Protein AF-A0AAD2CP19-F1 (afdb_monomer_lite)

pLDDT: mean 89.61, std 9.58, range [41.91, 98.62]

Foldseek 3Di:
DQDPLDFAAPDDLVVLCCDWEANPDPQDFFFAPDAQPLLCLLVVVVVDDSVCLVVQCVPDVLSVVVVVLSVCLRPDDLVVLLDPLPPPPPDDQDLADDVVQQSSLQSNCVNVQVQQLSSLSVSDDPLRVNVDDLVVVLVVLVVVVVVDDDDPPADDQPSVLLSCLNTNFPLLGFYDHAHPVQQVQQVVQAADVQCVVQVSLVRRVVSNCVSVQQKGKHFSSCSSNHGNFAAFHWDWDDDPNDIDIAGALQDGPHRGRRLQVRADALVCQDVPCCSRANHDPVVCVVVVVVVVVVVCCVVPVPDDDDDDDDDDPPLQSSRFHNSNCQSSRWHDDDRIIMGGGGDGHNHNRSNRSSRSNVSSVVD

Radius of gyration: 22.7 Å; chains: 1; bounding box: 66×41×68 Å

Secondary structure (DSSP, 8-state):
---------SS-SHHHHHSSTT---TTEEEEESS--TTTHHHHHTTT--TTTHHHHHHH-HHHHHHHHHHHHHHH---GGGGS-----TTSPPPSS--HHHHHHHHHHHHHTTT-HHHHHHHH-GGGGTTT--HHHHHHHHHHHHHTS---TTSPP--HHHHHHHHHH-B-SSEEEEE-HHHHHHHHHH-S-HHHHTTHHHHHHHHHHHHHTTSEEEEEGGGGGGSTT--BPPEEEEEETTEEEEEE-SS-SSSSTT-GGGSSPPGGG--TT-TTTS----GGGHHHHHHHHHHHHHHHSSSS---------TTGGGGSBBPTTTGGGGBEEETTEEEEESBPPTT-THHHHHHHHHHHHH--

Organism: NCBI:txid2856

Sequence (363 aa):
MVLNTWIAPPCNPIKKRLYGFGRASKDRGLNHDVVDPRSMIHFAWTYLSAEDRPTAVQASLVWKKYAELRRFACVTSLKSLQLPRLLMADEKVPTTLDPHRAWLNSAALLRFDFNHGDFVRWLGGEYTNKGRDFNLEWDVIESHLKSKVLPSDLPPTKLDMAYRIQTEGVPLRGQYTTPMEATLLRNEYDNHPAVGANLAAVEKKFAKEEWNSYHIHYLRFVYEFLPGLVINPIQWVFDKGKGQICIDCSNGPNSLGSINLYIPSLKDAIPGEEDECPAVYYQYAFDRFLCQILRMRITRPNDPIMVHADGIEAAFRRVLYHPDMACAFAYVYSDYLMVPVGQVFGSWSAPSYYCVLADCWIY

Structure (mmCIF, N/CA/C/O backbone):
data_AF-A0AAD2CP19-F1
#
_entry.id   AF-A0AAD2CP19-F1
#
loop_
_atom_site.group_PDB
_atom_site.id
_atom_site.type_symbol
_atom_site.label_atom_id
_atom_site.label_alt_id
_atom_site.label_comp_id
_atom_site.label_asym_id
_atom_site.label_entity_id
_atom_site.label_seq_id
_atom_site.pdbx_PDB_ins_code
_atom_site.Cartn_x
_atom_site.Cartn_y
_atom_site.Cartn_z
_atom_site.occupancy
_atom_site.B_iso_or_equiv
_atom_site.auth_seq_id
_atom_site.auth_comp_id
_atom_site.auth_asym_id
_atom_site.auth_atom_id
_atom_site.pdbx_PDB_model_num
ATOM 1 N N . MET A 1 1 ? -18.280 9.787 32.061 1.00 41.91 1 MET A N 1
ATOM 2 C CA . MET A 1 1 ? -18.690 10.910 31.191 1.00 41.91 1 MET A CA 1
ATOM 3 C C . MET A 1 1 ? -18.939 10.352 29.798 1.00 41.91 1 MET A C 1
ATOM 5 O O . MET A 1 1 ? -17.988 9.974 29.122 1.00 41.91 1 MET A O 1
ATOM 9 N N . VAL A 1 2 ? -20.205 10.165 29.427 1.00 43.88 2 VAL A N 1
ATOM 10 C CA . VAL A 1 2 ? -20.590 9.540 28.155 1.00 43.88 2 VAL A CA 1
ATOM 11 C C . VAL A 1 2 ? -20.514 10.614 27.075 1.00 43.88 2 VAL A C 1
ATOM 13 O O . VAL A 1 2 ? -21.419 11.426 26.929 1.00 43.88 2 VAL A O 1
ATOM 16 N N . LEU A 1 3 ? -19.392 10.674 26.361 1.00 50.69 3 LEU A N 1
ATOM 17 C CA . LEU A 1 3 ? -19.280 11.551 25.200 1.00 50.69 3 LEU A CA 1
ATOM 18 C C . LEU A 1 3 ? -20.206 11.020 24.100 1.00 50.69 3 LEU A C 1
ATOM 20 O O . LEU A 1 3 ? -20.161 9.838 23.749 1.00 50.69 3 LEU A O 1
ATOM 24 N N . ASN A 1 4 ? -21.032 11.902 23.542 1.00 52.31 4 ASN A N 1
ATOM 25 C CA . ASN A 1 4 ? -21.660 11.687 22.246 1.00 52.31 4 ASN A CA 1
ATOM 26 C C . ASN A 1 4 ? -20.533 11.525 21.212 1.00 52.31 4 ASN A C 1
ATOM 28 O O . ASN A 1 4 ? -19.925 12.500 20.783 1.00 52.31 4 ASN A O 1
ATOM 32 N N . THR A 1 5 ? -20.195 10.279 20.874 1.00 61.66 5 THR A N 1
ATOM 33 C CA . THR A 1 5 ? -19.060 9.914 20.008 1.00 61.66 5 THR A CA 1
ATOM 34 C C . THR A 1 5 ? -19.466 9.899 18.538 1.00 61.66 5 THR A C 1
ATOM 36 O O . THR A 1 5 ? -19.250 8.915 17.822 1.00 61.66 5 THR A O 1
ATOM 39 N N . TRP A 1 6 ? -20.093 10.983 18.081 1.00 69.69 6 TRP A N 1
ATOM 40 C CA . TRP A 1 6 ? -20.323 11.180 16.655 1.00 69.69 6 TRP A CA 1
ATOM 41 C C . TRP A 1 6 ? -18.971 11.385 15.977 1.00 69.69 6 TRP A C 1
ATOM 43 O O . TRP A 1 6 ? -18.172 12.228 16.384 1.00 69.69 6 TRP A O 1
ATOM 53 N N . ILE A 1 7 ? -18.699 10.558 14.976 1.00 84.75 7 ILE A N 1
ATOM 54 C CA . ILE A 1 7 ? -17.511 10.645 14.136 1.00 84.75 7 ILE A CA 1
ATOM 55 C C . ILE A 1 7 ? -18.034 10.882 12.729 1.00 84.75 7 ILE A C 1
ATOM 57 O O . ILE A 1 7 ? -18.975 10.219 12.305 1.00 84.75 7 ILE A O 1
ATOM 61 N N . ALA A 1 8 ? -17.448 11.851 12.039 1.00 83.88 8 ALA A N 1
ATOM 62 C CA . ALA A 1 8 ? -17.744 12.138 10.648 1.00 83.88 8 ALA A CA 1
ATOM 63 C C . ALA A 1 8 ? -16.431 12.212 9.864 1.00 83.88 8 ALA A C 1
ATOM 65 O O . ALA A 1 8 ? -15.401 12.604 10.441 1.00 83.88 8 ALA A O 1
ATOM 66 N N . PRO A 1 9 ? -16.448 11.880 8.565 1.00 85.56 9 PRO A N 1
ATOM 67 C CA . PRO A 1 9 ? -15.280 12.054 7.725 1.00 85.56 9 PRO A CA 1
ATOM 68 C C . PRO A 1 9 ? -14.867 13.533 7.705 1.00 85.56 9 PRO A C 1
ATOM 70 O O . PRO A 1 9 ? -15.724 14.420 7.664 1.00 85.56 9 PRO A O 1
ATOM 73 N N . PRO A 1 10 ? -13.556 13.835 7.712 1.00 86.12 10 PRO A N 1
ATOM 74 C CA . PRO A 1 10 ? -13.062 15.212 7.692 1.00 86.12 10 PRO A CA 1
ATOM 75 C C . PRO A 1 10 ? -13.446 15.987 6.418 1.00 86.12 10 PRO A C 1
ATOM 77 O O . PRO A 1 10 ? -13.375 17.214 6.408 1.00 86.12 10 PRO A O 1
ATOM 80 N N . CYS A 1 11 ? -13.856 15.304 5.344 1.00 87.00 11 CYS A N 1
ATOM 81 C CA . CYS A 1 11 ? -14.504 15.911 4.183 1.00 87.00 11 CYS A CA 1
ATOM 82 C C . CYS A 1 11 ? -15.388 14.896 3.442 1.00 87.00 11 CYS A C 1
ATOM 84 O O . CYS A 1 11 ? -15.203 13.690 3.587 1.00 87.00 11 CYS A O 1
ATOM 86 N N . ASN A 1 12 ? -16.282 15.373 2.572 1.00 89.00 12 ASN A N 1
ATOM 87 C CA . ASN A 1 12 ? -17.068 14.501 1.695 1.00 89.00 12 ASN A CA 1
ATOM 88 C C . ASN A 1 12 ? -16.150 13.757 0.688 1.00 89.00 12 ASN A C 1
ATOM 90 O O . ASN A 1 12 ? -15.425 14.422 -0.063 1.00 89.00 12 ASN A O 1
ATOM 94 N N . PRO A 1 13 ? -16.179 12.410 0.634 1.00 90.06 13 PRO A N 1
ATOM 95 C CA . PRO A 1 13 ? -15.291 11.631 -0.229 1.00 90.06 13 PRO A CA 1
ATOM 96 C C . PRO A 1 13 ? -15.667 11.674 -1.720 1.00 90.06 13 PRO A C 1
ATOM 98 O O . PRO A 1 13 ? -14.803 11.458 -2.570 1.00 90.06 13 PRO A O 1
ATOM 101 N N . ILE A 1 14 ? -16.918 12.001 -2.073 1.00 90.31 14 ILE A N 1
ATOM 102 C CA . ILE A 1 14 ? -17.467 11.840 -3.434 1.00 90.31 14 ILE A CA 1
ATOM 103 C C . ILE A 1 14 ? -16.612 12.544 -4.490 1.00 90.31 14 ILE A C 1
ATOM 105 O O . ILE A 1 14 ? -16.264 11.942 -5.503 1.00 90.31 14 ILE A O 1
ATOM 109 N N . LYS A 1 15 ? -16.211 13.799 -4.248 1.00 89.19 15 LYS A N 1
ATOM 110 C CA . LYS A 1 15 ? -15.403 14.559 -5.216 1.00 89.19 15 LYS A CA 1
ATOM 111 C C . LYS A 1 15 ? -14.094 13.838 -5.547 1.00 89.19 15 LYS A C 1
ATOM 113 O O . LYS A 1 15 ? -13.693 13.801 -6.703 1.00 89.19 15 LYS A O 1
ATOM 118 N N . LYS A 1 16 ? -13.435 13.258 -4.543 1.00 90.25 16 LYS A N 1
ATOM 119 C CA . LYS A 1 16 ? -12.148 12.581 -4.727 1.00 90.25 16 LYS A CA 1
ATOM 120 C C . LYS A 1 16 ? -12.295 11.184 -5.329 1.00 90.25 16 LYS A C 1
ATOM 122 O O . LYS A 1 16 ? -11.378 10.715 -5.985 1.00 90.25 16 LYS A O 1
ATOM 127 N N . ARG A 1 17 ? -13.450 10.536 -5.159 1.00 92.44 17 ARG A N 1
ATOM 128 C CA . ARG A 1 17 ? -13.771 9.293 -5.876 1.00 92.44 17 ARG A CA 1
ATOM 129 C C . ARG A 1 17 ? -13.948 9.518 -7.379 1.00 92.44 17 ARG A C 1
ATOM 131 O O . ARG A 1 17 ? -13.713 8.588 -8.138 1.00 92.44 17 ARG A O 1
ATOM 138 N N . LEU A 1 18 ? -14.356 10.720 -7.799 1.00 90.69 18 LEU A N 1
ATOM 139 C CA . LEU A 1 18 ? -14.651 11.059 -9.198 1.00 90.69 18 LEU A CA 1
ATOM 140 C C . LEU A 1 18 ? -13.492 11.737 -9.944 1.00 90.69 18 LEU A C 1
ATOM 142 O O . LEU A 1 18 ? -13.430 11.641 -11.168 1.00 90.69 18 LEU A O 1
ATOM 146 N N . TYR A 1 19 ? -12.590 12.417 -9.234 1.00 89.00 19 TYR A N 1
ATOM 147 C CA . TYR A 1 19 ? -11.538 13.236 -9.839 1.00 89.00 19 TYR A CA 1
ATOM 148 C C . TYR A 1 19 ? -10.188 13.064 -9.141 1.00 89.00 19 TYR A C 1
ATOM 150 O O . TYR A 1 19 ? -10.124 12.928 -7.919 1.00 89.00 19 TYR A O 1
ATOM 158 N N . GLY A 1 20 ? -9.112 13.213 -9.917 1.00 89.06 20 GLY A N 1
ATOM 159 C CA . GLY A 1 20 ? -7.735 13.113 -9.440 1.00 89.06 20 GLY A CA 1
ATOM 160 C C . GLY A 1 20 ? -7.226 11.675 -9.408 1.00 89.06 20 GLY A C 1
ATOM 161 O O . GLY A 1 20 ? -7.804 10.790 -10.040 1.00 89.06 20 GLY A O 1
ATOM 162 N N . PHE A 1 21 ? -6.126 11.469 -8.681 1.00 93.62 21 PHE A N 1
ATOM 163 C CA . PHE A 1 21 ? -5.458 10.177 -8.653 1.00 93.62 21 PHE A CA 1
ATOM 164 C C . PHE A 1 21 ? -6.316 9.076 -8.038 1.00 93.62 21 PHE A C 1
ATOM 166 O O . PHE A 1 21 ? -6.940 9.269 -6.989 1.00 93.62 21 PHE A O 1
ATOM 173 N N . GLY A 1 22 ? -6.303 7.908 -8.681 1.00 91.69 22 GLY A N 1
ATOM 174 C CA . GLY A 1 22 ? -7.013 6.735 -8.192 1.00 91.69 22 GLY A CA 1
ATOM 175 C C . GLY A 1 22 ? -8.517 6.925 -8.177 1.00 91.69 22 GLY A C 1
ATOM 176 O O . GLY A 1 22 ? -9.162 6.600 -7.184 1.00 91.69 22 GLY A O 1
ATOM 177 N N . ARG A 1 23 ? -9.093 7.490 -9.242 1.00 92.25 23 ARG A N 1
ATOM 178 C CA . ARG A 1 23 ? -10.548 7.566 -9.419 1.00 92.25 23 ARG A CA 1
ATOM 179 C C . ARG A 1 23 ? -11.174 6.179 -9.243 1.00 92.25 23 ARG A C 1
ATOM 181 O O . ARG A 1 23 ? -10.681 5.203 -9.808 1.00 92.25 23 ARG A O 1
ATOM 188 N N . ALA A 1 24 ? -12.270 6.110 -8.489 1.00 91.06 24 ALA A N 1
ATOM 189 C CA . ALA A 1 24 ? -12.994 4.865 -8.268 1.00 91.06 24 ALA A CA 1
ATOM 190 C C . ALA A 1 24 ? -13.380 4.226 -9.612 1.00 91.06 24 ALA A C 1
ATOM 192 O O . ALA A 1 24 ? -13.828 4.913 -10.535 1.00 91.06 24 ALA A O 1
ATOM 193 N N . SER A 1 25 ? -13.196 2.914 -9.712 1.00 91.12 25 SER A N 1
ATOM 194 C CA . SER A 1 25 ? -13.487 2.133 -10.911 1.00 91.12 25 SER A CA 1
ATOM 195 C C . SER A 1 25 ? -14.279 0.892 -10.535 1.00 91.12 25 SER A C 1
ATOM 197 O O . SER A 1 25 ? -14.067 0.319 -9.472 1.00 91.12 25 SER A O 1
ATOM 199 N N . LYS A 1 26 ? -15.178 0.468 -11.424 1.00 92.00 26 LYS A N 1
ATOM 200 C CA . LYS A 1 26 ? -15.898 -0.806 -11.303 1.00 92.00 26 LYS A CA 1
ATOM 201 C C . LYS A 1 26 ? -15.020 -2.011 -11.659 1.00 92.00 26 LYS A C 1
ATOM 203 O O . LYS A 1 26 ? -15.363 -3.132 -11.317 1.00 92.00 26 LYS A O 1
ATOM 208 N N . ASP A 1 27 ? -13.907 -1.779 -12.352 1.00 93.50 27 ASP A N 1
ATOM 209 C CA . ASP A 1 27 ? -13.005 -2.828 -12.841 1.00 93.50 27 ASP A CA 1
ATOM 210 C C . ASP A 1 27 ? -11.913 -3.171 -11.812 1.00 93.50 27 ASP A C 1
ATOM 212 O O . ASP A 1 27 ? -11.071 -4.037 -12.047 1.00 93.50 27 ASP A O 1
ATOM 216 N N . ARG A 1 28 ? -11.936 -2.491 -10.658 1.00 94.12 28 ARG A N 1
ATOM 217 C CA . ARG A 1 28 ? -11.034 -2.686 -9.524 1.00 94.12 28 ARG A CA 1
ATOM 218 C C . ARG A 1 28 ? -11.854 -2.915 -8.262 1.00 94.12 28 ARG A C 1
ATOM 220 O O . ARG A 1 28 ? -12.752 -2.129 -7.967 1.00 94.12 28 ARG A O 1
ATOM 227 N N . GLY A 1 29 ? -11.557 -3.968 -7.516 1.00 93.69 29 GLY A N 1
ATOM 228 C CA . GLY A 1 29 ? -12.283 -4.262 -6.291 1.00 93.69 29 GLY A CA 1
ATOM 229 C C . GLY A 1 29 ? -11.597 -5.310 -5.436 1.00 93.69 29 GLY A C 1
ATOM 230 O O . GLY A 1 29 ? -11.023 -6.275 -5.938 1.00 93.69 29 GLY A O 1
ATOM 231 N N . LEU A 1 30 ? -11.690 -5.101 -4.126 1.00 94.44 30 LEU A N 1
ATOM 232 C CA . LEU A 1 30 ? -11.265 -6.044 -3.105 1.00 94.44 30 LEU A CA 1
ATOM 233 C C . LEU A 1 30 ? -12.470 -6.387 -2.247 1.00 94.44 30 LEU A C 1
ATOM 235 O O . LEU A 1 30 ? -13.138 -5.493 -1.731 1.00 94.44 30 LEU A O 1
ATOM 239 N N . ASN A 1 31 ? -12.730 -7.676 -2.075 1.00 93.88 31 ASN A N 1
ATOM 240 C CA . ASN A 1 31 ? -13.801 -8.163 -1.220 1.00 93.88 31 ASN A CA 1
ATOM 241 C C . ASN A 1 31 ? -13.332 -9.389 -0.446 1.00 93.88 31 ASN A C 1
ATOM 243 O O . ASN A 1 31 ? -12.429 -10.104 -0.883 1.00 93.88 31 ASN A O 1
ATOM 247 N N . HIS A 1 32 ? -13.960 -9.642 0.697 1.00 94.50 32 HIS A N 1
ATOM 248 C CA . HIS A 1 32 ? -13.929 -10.972 1.294 1.00 94.50 32 HIS A CA 1
ATOM 249 C C . HIS A 1 32 ? -15.091 -11.802 0.751 1.00 94.50 32 HIS A C 1
ATOM 251 O O . HIS A 1 32 ? -16.113 -11.248 0.346 1.00 94.50 32 HIS A O 1
ATOM 257 N N . ASP A 1 33 ? -14.929 -13.121 0.713 1.00 94.50 33 ASP A N 1
ATOM 258 C CA . ASP A 1 33 ? -16.009 -14.057 0.373 1.00 94.50 33 ASP A CA 1
ATOM 259 C C . ASP A 1 33 ? -17.142 -14.046 1.413 1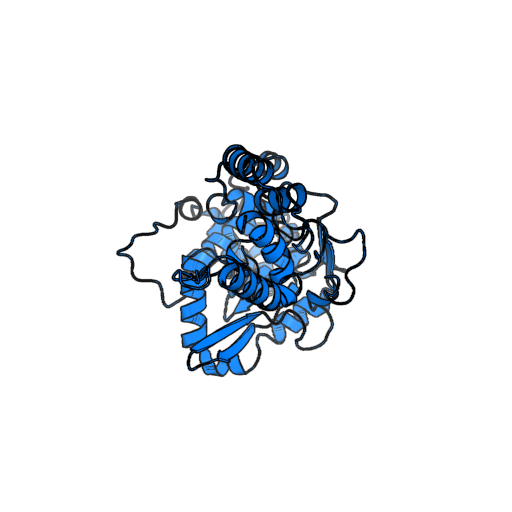.00 94.50 33 ASP A C 1
ATOM 261 O O . ASP A 1 33 ? -18.317 -14.177 1.068 1.00 94.50 33 ASP A O 1
ATOM 265 N N . VAL A 1 34 ? -16.790 -13.827 2.680 1.00 93.12 34 VAL A N 1
ATOM 266 C CA . VAL A 1 34 ? -17.699 -13.617 3.805 1.00 93.12 34 VAL A CA 1
ATOM 267 C C . VAL A 1 34 ? -17.259 -12.410 4.631 1.00 93.12 34 VAL A C 1
ATOM 269 O O . VAL A 1 34 ? -16.082 -12.070 4.703 1.00 93.12 34 VAL A O 1
ATOM 272 N N . VAL A 1 35 ? -18.214 -11.748 5.280 1.00 86.12 35 VAL A N 1
ATOM 273 C CA . VAL A 1 35 ? -17.937 -10.594 6.148 1.00 86.12 35 VAL A CA 1
ATOM 274 C C . VAL A 1 35 ? -17.274 -11.066 7.446 1.00 86.12 35 VAL A C 1
ATOM 276 O O . VAL A 1 35 ? -17.776 -12.004 8.067 1.00 86.12 35 VAL A O 1
ATOM 279 N N . ASP A 1 36 ? -16.202 -10.399 7.902 1.00 88.88 36 ASP A N 1
ATOM 280 C CA . ASP A 1 36 ? -15.650 -10.649 9.244 1.00 88.88 36 ASP A CA 1
ATOM 281 C C . ASP A 1 36 ? -16.744 -10.357 10.285 1.00 88.88 36 ASP A C 1
ATOM 283 O O . ASP A 1 36 ? -17.199 -9.208 10.373 1.00 88.88 36 ASP A O 1
ATOM 287 N N . PRO A 1 37 ? -17.161 -11.327 11.117 1.00 89.00 37 PRO A N 1
ATOM 288 C CA . PRO A 1 37 ? -18.167 -11.088 12.147 1.00 89.00 37 PRO A CA 1
ATOM 289 C C . PRO A 1 37 ? -17.806 -9.936 13.094 1.00 89.00 37 PRO A C 1
ATOM 291 O O . PRO A 1 37 ? -18.691 -9.275 13.633 1.00 89.00 37 PRO A O 1
ATOM 294 N N . ARG A 1 38 ? -16.512 -9.655 13.289 1.00 93.00 38 ARG A N 1
ATOM 295 C CA . ARG A 1 38 ? -16.024 -8.565 14.145 1.00 93.00 38 ARG A CA 1
ATOM 296 C C . ARG A 1 38 ? -16.124 -7.202 13.475 1.00 93.00 38 ARG A C 1
ATOM 298 O O . ARG A 1 38 ? -16.300 -6.211 14.180 1.00 93.00 38 ARG A O 1
ATOM 305 N N . SER A 1 39 ? -16.135 -7.129 12.143 1.00 91.75 39 SER A N 1
ATOM 306 C CA . SER A 1 39 ? -16.395 -5.868 11.432 1.00 91.75 39 SER A CA 1
ATOM 307 C C . SER A 1 39 ? -17.771 -5.283 11.793 1.00 91.75 39 SER A C 1
ATOM 309 O O . SER A 1 39 ? -17.935 -4.062 11.855 1.00 91.75 39 SER A O 1
ATOM 311 N N . MET A 1 40 ? -18.734 -6.143 12.166 1.00 92.25 40 MET A N 1
ATOM 312 C CA . MET A 1 40 ? -20.075 -5.747 12.612 1.00 92.25 40 MET A CA 1
ATOM 313 C C . MET A 1 40 ? -20.070 -4.847 13.847 1.00 92.25 40 MET A C 1
ATOM 315 O O . MET A 1 40 ? -21.021 -4.095 14.048 1.00 92.25 40 MET A O 1
ATOM 319 N N . ILE A 1 41 ? -18.996 -4.859 14.644 1.00 94.81 41 ILE A N 1
ATOM 320 C CA . ILE A 1 41 ? -18.806 -3.950 15.782 1.00 94.81 41 ILE A CA 1
ATOM 321 C C . ILE A 1 41 ? -18.933 -2.491 15.335 1.00 94.81 41 ILE A C 1
ATOM 323 O O . ILE A 1 41 ? -19.532 -1.676 16.042 1.00 94.81 41 ILE A O 1
ATOM 327 N N . HIS A 1 42 ? -18.409 -2.161 14.150 1.00 93.88 42 HIS A N 1
ATOM 328 C CA . HIS A 1 42 ? -18.459 -0.804 13.624 1.00 93.88 42 HIS A CA 1
ATOM 329 C C . HIS A 1 42 ? -19.900 -0.318 13.434 1.00 93.88 42 HIS A C 1
ATOM 331 O O . HIS A 1 42 ? -20.242 0.775 13.894 1.00 93.88 42 HIS A O 1
ATOM 337 N N . PHE A 1 43 ? -20.744 -1.172 12.850 1.00 91.19 43 PHE A N 1
ATOM 338 C CA . PHE A 1 43 ? -22.160 -0.903 12.608 1.00 91.19 43 PHE A CA 1
ATOM 339 C C . PHE A 1 43 ? -22.997 -0.986 13.885 1.00 91.19 43 PHE A C 1
ATOM 341 O O . PHE A 1 43 ? -23.852 -0.141 14.110 1.00 91.19 43 PHE A O 1
ATOM 348 N N . ALA A 1 44 ? -22.741 -1.963 14.757 1.00 92.94 44 ALA A N 1
ATOM 349 C CA . ALA A 1 44 ? -23.482 -2.132 16.003 1.00 92.94 44 ALA A CA 1
ATOM 350 C C . ALA A 1 44 ? -23.281 -0.947 16.962 1.00 92.94 44 ALA A C 1
ATOM 352 O O . ALA A 1 44 ? -24.215 -0.546 17.655 1.00 92.94 44 ALA A O 1
ATOM 353 N N . TRP A 1 45 ? -22.086 -0.341 16.979 1.00 91.75 45 TRP A N 1
ATOM 354 C CA . TRP A 1 45 ? -21.754 0.758 17.892 1.00 91.75 45 TRP A CA 1
ATOM 355 C C . TRP A 1 45 ? -22.725 1.944 17.823 1.00 91.75 45 TRP A C 1
ATOM 357 O O . TRP A 1 45 ? -22.990 2.579 18.846 1.00 91.75 45 TRP A O 1
ATOM 367 N N . THR A 1 46 ? -23.240 2.271 16.634 1.00 88.06 46 THR A N 1
ATOM 368 C CA . THR A 1 46 ? -24.159 3.407 16.439 1.00 88.06 46 THR A CA 1
ATOM 369 C C . THR A 1 46 ? -25.515 3.185 17.106 1.00 88.06 46 THR A C 1
ATOM 371 O O . THR A 1 46 ? -26.161 4.161 17.479 1.00 88.06 46 THR A O 1
ATOM 374 N N . TYR A 1 47 ? -25.905 1.926 17.314 1.00 89.94 47 TYR A N 1
ATOM 375 C CA . TYR A 1 47 ? -27.163 1.536 17.948 1.00 89.94 47 TYR A CA 1
ATOM 376 C C . TYR A 1 47 ? -27.020 1.223 19.442 1.00 89.94 47 TYR A C 1
ATOM 378 O O . TYR A 1 47 ? -28.025 1.151 20.143 1.00 89.94 47 TYR A O 1
ATOM 386 N N . LEU A 1 48 ? -25.791 1.069 19.952 1.00 90.62 48 LEU A N 1
ATOM 387 C CA . LEU A 1 48 ? -25.561 0.848 21.379 1.00 90.62 48 LEU A CA 1
ATOM 388 C C . LEU A 1 48 ? -25.815 2.115 22.194 1.00 90.62 48 LEU A C 1
ATOM 390 O O . LEU A 1 48 ? -25.225 3.177 21.930 1.00 90.62 48 LEU A O 1
ATOM 394 N N . SER A 1 49 ? -26.619 1.963 23.247 1.00 89.56 49 SER A N 1
ATOM 395 C CA . SER A 1 49 ? -26.863 3.021 24.218 1.00 89.56 49 SER A CA 1
ATOM 396 C C . SER A 1 49 ? -25.595 3.358 25.012 1.00 89.56 49 SER A C 1
ATOM 398 O O . SER A 1 49 ? -24.589 2.644 25.012 1.00 89.56 49 SER A O 1
ATOM 400 N N . ALA A 1 50 ? -25.643 4.483 25.720 1.00 87.06 50 ALA A N 1
ATOM 401 C CA . ALA A 1 50 ? -24.608 4.877 26.667 1.00 87.06 50 ALA A CA 1
ATOM 402 C C . ALA A 1 50 ? -24.321 3.804 27.733 1.00 87.06 50 ALA A C 1
ATOM 404 O O . ALA A 1 50 ? -23.172 3.655 28.154 1.00 87.06 50 ALA A O 1
ATOM 405 N N . GLU A 1 51 ? -25.366 3.089 28.149 1.00 90.62 51 GLU A N 1
ATOM 406 C CA . GLU A 1 51 ? -25.361 2.118 29.242 1.00 90.62 51 GLU A CA 1
ATOM 407 C C . GLU A 1 51 ? -24.880 0.736 28.785 1.00 90.62 51 GLU A C 1
ATOM 409 O O . GLU A 1 51 ? -24.236 0.033 29.559 1.00 90.62 51 GLU A O 1
ATOM 414 N N . ASP A 1 52 ? -25.086 0.386 27.510 1.00 92.12 52 ASP A N 1
ATOM 415 C CA . ASP A 1 52 ? -24.670 -0.910 26.948 1.00 92.12 52 ASP A CA 1
ATOM 416 C C . ASP A 1 52 ? -23.189 -0.946 26.549 1.00 92.12 52 ASP A C 1
ATOM 418 O O . ASP A 1 52 ? -22.549 -2.001 26.534 1.00 92.12 52 ASP A O 1
ATOM 422 N N . ARG A 1 53 ? -22.609 0.216 26.215 1.00 91.62 53 ARG A N 1
ATOM 423 C CA . ARG A 1 53 ? -21.214 0.326 25.750 1.00 91.62 53 ARG A CA 1
ATOM 424 C C . ARG A 1 53 ? -20.182 -0.241 26.736 1.00 91.62 53 ARG A C 1
ATOM 426 O O . ARG A 1 53 ? -19.273 -0.920 26.261 1.00 91.62 53 ARG A O 1
ATOM 433 N N . PRO A 1 54 ? -20.264 -0.011 28.064 1.00 92.69 54 PRO A N 1
ATOM 434 C CA . PRO A 1 54 ? -19.368 -0.649 29.030 1.00 92.69 54 PRO A CA 1
ATOM 435 C C . PRO A 1 54 ? -19.380 -2.179 28.948 1.00 92.69 54 PRO A C 1
ATOM 437 O O . PRO A 1 54 ? -18.312 -2.789 28.934 1.00 92.69 54 PRO A O 1
ATOM 440 N N . THR A 1 55 ? -20.561 -2.788 28.831 1.00 93.75 55 THR A N 1
ATOM 441 C CA . THR A 1 55 ? -20.717 -4.243 28.700 1.00 93.75 55 THR A CA 1
ATOM 442 C C . THR A 1 55 ? -20.125 -4.739 27.382 1.00 93.75 55 THR A C 1
ATOM 444 O O . THR A 1 55 ? -19.353 -5.696 27.376 1.00 93.75 55 THR A O 1
ATOM 447 N N . ALA A 1 56 ? -20.396 -4.048 26.270 1.00 91.81 56 ALA A N 1
ATOM 448 C CA . ALA A 1 56 ? -19.826 -4.393 24.967 1.00 91.81 56 ALA A CA 1
ATOM 449 C C . ALA A 1 56 ? -18.287 -4.335 24.977 1.00 91.81 56 ALA A C 1
ATOM 451 O O . ALA A 1 56 ? -17.628 -5.257 24.507 1.00 91.81 56 ALA A O 1
ATOM 452 N N . VAL A 1 57 ? -17.698 -3.302 25.591 1.00 94.12 57 VAL A N 1
ATOM 453 C CA . VAL A 1 57 ? -16.238 -3.157 25.758 1.00 94.12 57 VAL A CA 1
ATOM 454 C C . VAL A 1 57 ? -15.610 -4.318 26.535 1.00 94.12 57 VAL A C 1
ATOM 456 O O . VAL A 1 57 ? -14.454 -4.656 26.286 1.00 94.12 57 VAL A O 1
ATOM 459 N N . GLN A 1 58 ? -16.349 -4.942 27.451 1.00 93.88 58 GLN A N 1
ATOM 460 C CA . GLN A 1 58 ? -15.883 -6.106 28.206 1.00 93.88 58 GLN A CA 1
ATOM 461 C C . GLN A 1 58 ? -16.057 -7.430 27.446 1.00 93.88 58 GLN A C 1
ATOM 463 O O . GLN A 1 58 ? -15.418 -8.414 27.811 1.00 93.88 58 GLN A O 1
ATOM 468 N N . ALA A 1 59 ? -16.872 -7.463 26.386 1.00 92.12 59 ALA A N 1
ATOM 469 C CA . ALA A 1 59 ? -17.192 -8.690 25.661 1.00 92.12 59 ALA A CA 1
ATOM 470 C C . ALA A 1 59 ? -15.994 -9.266 24.888 1.00 92.12 59 ALA A C 1
ATOM 472 O O . ALA A 1 59 ? -15.866 -10.482 24.766 1.00 92.12 59 ALA A O 1
ATOM 473 N N . SER A 1 60 ? -15.112 -8.415 24.349 1.00 93.44 60 SER A N 1
ATOM 474 C CA . SER A 1 60 ? -13.885 -8.865 23.682 1.00 93.44 60 SER A CA 1
ATOM 475 C C . SER A 1 60 ? -12.807 -7.781 23.625 1.00 93.44 60 SER A C 1
ATOM 477 O O . SER A 1 60 ? -13.078 -6.583 23.736 1.00 93.44 60 SER A O 1
ATOM 479 N N . LEU A 1 61 ? -11.559 -8.197 23.378 1.00 94.00 61 LEU A N 1
ATOM 480 C CA . LEU A 1 61 ? -10.440 -7.269 23.186 1.00 94.00 61 LEU A CA 1
ATOM 481 C C . LEU A 1 61 ? -10.660 -6.327 21.990 1.00 94.00 61 LEU A C 1
ATOM 483 O O . LEU A 1 61 ? -10.214 -5.181 22.023 1.00 94.00 61 LEU A O 1
ATOM 487 N N . VAL A 1 62 ? -11.360 -6.790 20.954 1.00 95.38 62 VAL A N 1
ATOM 488 C CA . VAL A 1 62 ? -11.666 -5.995 19.759 1.00 95.38 62 VAL A CA 1
ATOM 489 C C . VAL A 1 62 ? -12.614 -4.856 20.103 1.00 95.38 62 VAL A C 1
ATOM 491 O O . VAL A 1 62 ? -12.332 -3.712 19.757 1.00 95.38 62 VAL A O 1
ATOM 494 N N . TRP A 1 63 ? -13.690 -5.137 20.846 1.00 96.06 63 TRP A N 1
ATOM 495 C CA . TRP A 1 63 ? -14.610 -4.104 21.325 1.00 96.06 63 TRP A CA 1
ATOM 496 C C . TRP A 1 63 ? -13.886 -3.040 22.144 1.00 96.06 63 TRP A C 1
ATOM 498 O O . TRP A 1 63 ? -14.102 -1.844 21.937 1.00 96.06 63 TRP A O 1
ATOM 508 N N . LYS A 1 64 ? -12.987 -3.467 23.038 1.00 96.12 64 LYS A N 1
ATOM 509 C CA . LYS A 1 64 ? -12.163 -2.555 23.831 1.00 96.12 64 LYS A CA 1
ATOM 510 C C . LYS A 1 64 ? -11.277 -1.667 22.956 1.00 96.12 64 LYS A C 1
ATOM 512 O O . LYS A 1 64 ? -11.360 -0.444 23.069 1.00 96.12 64 LYS A O 1
ATOM 517 N N . LYS A 1 65 ? -10.485 -2.255 22.054 1.00 96.88 65 LYS A N 1
ATOM 518 C CA . LYS A 1 65 ? -9.594 -1.508 21.148 1.00 96.88 65 LYS A CA 1
ATOM 519 C C . LYS A 1 65 ? -10.370 -0.569 20.220 1.00 96.88 65 LYS A C 1
ATOM 521 O O . LYS A 1 65 ? -9.964 0.572 20.005 1.00 96.88 65 LYS A O 1
ATOM 526 N N . TYR A 1 66 ? -11.520 -1.009 19.717 1.00 96.62 66 TYR A N 1
ATOM 527 C CA . TYR A 1 66 ? -12.403 -0.192 18.891 1.00 96.62 66 TYR A CA 1
ATOM 528 C C . TYR A 1 66 ? -12.968 1.010 19.666 1.00 96.62 66 TYR A C 1
ATOM 530 O O . TYR A 1 66 ? -12.956 2.135 19.162 1.00 96.62 66 TYR A O 1
ATOM 538 N N . ALA A 1 67 ? -13.409 0.811 20.912 1.00 95.31 67 ALA A N 1
ATOM 539 C CA . ALA A 1 67 ? -13.887 1.896 21.768 1.00 95.31 67 ALA A CA 1
ATOM 540 C C . ALA A 1 67 ? -12.781 2.913 22.098 1.00 95.31 67 ALA A C 1
ATOM 542 O O . ALA A 1 67 ? -13.027 4.123 22.079 1.00 95.31 67 ALA A O 1
ATOM 543 N N . GLU A 1 68 ? -11.561 2.438 22.362 1.00 96.19 68 GLU A N 1
ATOM 544 C CA . GLU A 1 68 ? -10.379 3.282 22.564 1.00 96.19 68 GLU A CA 1
ATOM 545 C C . GLU A 1 68 ? -10.077 4.118 21.311 1.00 96.19 68 GLU A C 1
ATOM 547 O O . GLU A 1 68 ? -9.920 5.340 21.408 1.00 96.19 68 GLU A O 1
ATOM 552 N N . LEU A 1 69 ? -10.098 3.496 20.126 1.00 97.31 69 LEU A N 1
ATOM 553 C CA . LEU A 1 69 ? -9.912 4.185 18.849 1.00 97.31 69 LEU A CA 1
ATOM 554 C C . LEU A 1 69 ? -11.001 5.220 18.578 1.00 97.31 69 LEU A C 1
ATOM 556 O O . LEU A 1 69 ? -10.672 6.343 18.199 1.00 97.31 69 LEU A O 1
ATOM 560 N N . ARG A 1 70 ? -12.281 4.908 18.824 1.00 95.19 70 ARG A N 1
ATOM 561 C CA . ARG A 1 70 ? -13.364 5.899 18.702 1.00 95.19 70 ARG A CA 1
ATOM 562 C C . ARG A 1 70 ? -13.162 7.074 19.644 1.00 95.19 70 ARG A C 1
ATOM 564 O O . ARG A 1 70 ? -13.311 8.217 19.222 1.00 95.19 70 ARG A O 1
ATOM 571 N N . ARG A 1 71 ? -12.809 6.820 20.908 1.00 93.81 71 ARG A N 1
ATOM 572 C CA . ARG A 1 71 ? -12.561 7.889 21.883 1.00 93.81 71 ARG A CA 1
ATOM 573 C C . ARG A 1 71 ? -11.446 8.813 21.404 1.00 93.81 71 ARG A C 1
ATOM 575 O O . ARG A 1 71 ? -11.629 10.027 21.432 1.00 93.81 71 ARG A O 1
ATOM 582 N N . PHE A 1 72 ? -10.336 8.245 20.939 1.00 95.94 72 PHE A N 1
ATOM 583 C CA . PHE A 1 72 ? -9.234 9.004 20.354 1.00 95.94 72 PHE A CA 1
ATOM 584 C C . PHE A 1 72 ? -9.696 9.787 19.114 1.00 95.94 72 PHE A C 1
ATOM 586 O O . PHE A 1 72 ? -9.498 10.996 19.021 1.00 95.94 72 PHE A O 1
ATOM 593 N N . ALA A 1 73 ? -10.406 9.135 18.195 1.00 95.38 73 ALA A N 1
ATOM 594 C CA . ALA A 1 73 ? -10.911 9.753 16.977 1.00 95.38 73 ALA A CA 1
ATOM 595 C C . ALA A 1 73 ? -11.922 10.880 17.232 1.00 95.38 73 ALA A C 1
ATOM 597 O O . ALA A 1 73 ? -12.049 11.748 16.378 1.00 95.38 73 ALA A O 1
ATOM 598 N N . CYS A 1 74 ? -12.622 10.927 18.366 1.00 92.06 74 CYS A N 1
ATOM 599 C CA . CYS A 1 74 ? -13.534 12.031 18.684 1.00 92.06 74 CYS A CA 1
ATOM 600 C C . CYS A 1 74 ? -12.824 13.305 19.158 1.00 92.06 74 CYS A C 1
ATOM 602 O O . CYS A 1 74 ? -13.375 14.390 18.997 1.00 92.06 74 CYS A O 1
ATOM 604 N N . VAL A 1 75 ? -11.636 13.192 19.757 1.00 92.19 75 VAL A N 1
ATOM 605 C CA . VAL A 1 75 ? -10.964 14.327 20.421 1.00 92.19 75 VAL A CA 1
ATOM 606 C C . VAL A 1 75 ? -9.675 14.766 19.731 1.00 92.19 75 VAL A C 1
ATOM 608 O O . VAL A 1 75 ? -9.163 15.844 20.020 1.00 92.19 75 VAL A O 1
ATOM 611 N N . THR A 1 76 ? -9.150 13.961 18.809 1.00 93.62 76 THR A N 1
ATOM 612 C CA . THR A 1 76 ? -7.861 14.227 18.165 1.00 93.62 76 THR A CA 1
ATOM 613 C C . THR A 1 76 ? -8.029 14.934 16.821 1.00 93.62 76 THR A C 1
ATOM 615 O O . THR A 1 76 ? -8.819 14.522 15.972 1.00 93.62 76 THR A O 1
ATOM 618 N N . SER A 1 77 ? -7.256 15.991 16.573 1.00 93.25 77 SER A N 1
ATOM 619 C CA . SER A 1 77 ? -7.171 16.596 15.238 1.00 93.25 77 SER A CA 1
ATOM 620 C C . SER A 1 77 ? -6.355 15.713 14.293 1.00 93.25 77 SER A C 1
ATOM 622 O O . SER A 1 77 ? -5.284 15.242 14.658 1.00 93.25 77 SER A O 1
ATOM 624 N N . LEU A 1 78 ? -6.827 15.537 13.057 1.00 94.38 78 LEU A N 1
ATOM 625 C CA . LEU A 1 78 ? -6.124 14.767 12.020 1.00 94.38 78 LEU A CA 1
ATOM 626 C C . LEU A 1 78 ? -5.297 15.652 11.073 1.00 94.38 78 LEU A C 1
ATOM 628 O O . LEU A 1 78 ? -4.732 15.157 10.102 1.00 94.38 78 LEU A O 1
ATOM 632 N N . LYS A 1 79 ? -5.236 16.969 11.323 1.00 90.81 79 LYS A N 1
ATOM 633 C CA . LYS A 1 79 ? -4.599 17.941 10.416 1.00 90.81 79 LYS A CA 1
ATOM 634 C C . LYS A 1 79 ? -3.115 17.645 10.175 1.00 90.81 79 LYS A C 1
ATOM 636 O O . LYS A 1 79 ? -2.622 17.909 9.084 1.00 90.81 79 LYS A O 1
ATOM 641 N N . SER A 1 80 ? -2.423 17.078 11.163 1.00 91.56 80 SER A N 1
ATOM 642 C CA . SER A 1 80 ? -1.007 16.706 11.058 1.00 91.56 80 SER A CA 1
ATOM 643 C C . SER A 1 80 ? -0.729 15.688 9.950 1.00 91.56 80 SER A C 1
ATOM 645 O O . SER A 1 80 ? 0.340 15.742 9.355 1.00 91.56 80 SER A O 1
ATOM 647 N N . LEU A 1 81 ? -1.688 14.815 9.615 1.00 93.12 81 LEU A N 1
ATOM 648 C CA . LEU A 1 81 ? -1.532 13.828 8.540 1.00 93.12 81 LEU A CA 1
ATOM 649 C C . LEU A 1 81 ? -1.492 14.450 7.138 1.00 93.12 81 LEU A C 1
ATOM 651 O O . LEU A 1 81 ? -1.009 13.815 6.207 1.00 93.12 81 LEU A O 1
ATOM 655 N N . GLN A 1 82 ? -2.011 15.670 6.978 1.00 88.56 82 GLN A N 1
ATOM 656 C CA . GLN A 1 82 ? -2.030 16.388 5.699 1.00 88.56 82 GLN A CA 1
ATOM 657 C C . GLN A 1 82 ? -0.862 17.362 5.540 1.00 88.56 82 GLN A C 1
ATOM 659 O O . GLN A 1 82 ? -0.732 17.997 4.492 1.00 88.56 82 GLN A O 1
ATOM 664 N N . LEU A 1 83 ? -0.047 17.534 6.582 1.00 86.12 83 LEU A N 1
ATOM 665 C CA . LEU A 1 83 ? 1.158 18.336 6.466 1.00 86.12 83 LEU A CA 1
ATOM 666 C C . LEU A 1 83 ? 2.157 17.582 5.583 1.00 86.12 83 LEU A C 1
ATOM 668 O O . LEU A 1 83 ? 2.279 16.362 5.731 1.00 86.12 83 LEU A O 1
ATOM 672 N N . PRO A 1 84 ? 2.873 18.281 4.683 1.00 77.56 84 PRO A N 1
ATOM 673 C CA . PRO A 1 84 ? 3.994 17.680 3.984 1.00 77.56 84 PRO A CA 1
ATOM 674 C C . PRO A 1 84 ? 4.925 17.042 5.007 1.00 77.56 84 PRO A C 1
ATOM 676 O O . PRO A 1 84 ? 5.238 17.667 6.027 1.00 77.56 84 PRO A O 1
ATOM 679 N N . ARG A 1 85 ? 5.378 15.815 4.743 1.00 74.50 85 ARG A N 1
ATOM 680 C CA . ARG A 1 85 ? 6.554 15.325 5.448 1.00 74.50 85 ARG A CA 1
ATOM 681 C C . ARG A 1 85 ? 7.683 16.234 5.012 1.00 74.50 85 ARG A C 1
ATOM 683 O O . ARG A 1 85 ? 8.013 16.286 3.829 1.00 74.50 85 ARG A O 1
ATOM 690 N N . LEU A 1 86 ? 8.169 17.058 5.932 1.00 58.44 86 LEU A N 1
ATOM 691 C CA . LEU A 1 86 ? 9.268 17.946 5.627 1.00 58.44 86 LEU A CA 1
ATOM 692 C C . LEU A 1 86 ? 10.431 17.024 5.255 1.00 58.44 86 LEU A C 1
ATOM 694 O O . LEU A 1 86 ? 10.963 16.313 6.098 1.00 58.44 86 LEU A O 1
ATOM 698 N N . LEU A 1 87 ? 10.791 16.979 3.974 1.00 55.56 87 LEU A N 1
ATOM 699 C CA . LEU A 1 87 ? 12.057 16.404 3.542 1.00 55.56 87 LEU A CA 1
ATOM 700 C C . LEU A 1 87 ? 13.142 17.395 3.979 1.00 55.56 87 LEU A C 1
ATOM 702 O O . LEU A 1 87 ? 13.738 18.090 3.161 1.00 55.56 87 LEU A O 1
ATOM 706 N N . MET A 1 88 ? 13.319 17.548 5.292 1.00 44.16 88 MET A N 1
ATOM 707 C CA . MET A 1 88 ? 14.399 18.339 5.848 1.00 44.16 88 MET A CA 1
ATOM 708 C C . MET A 1 88 ? 15.668 17.528 5.642 1.00 44.16 88 MET A C 1
ATOM 710 O O . MET A 1 88 ? 15.817 16.444 6.205 1.00 44.16 88 MET A O 1
ATOM 714 N N . ALA A 1 89 ? 16.597 18.070 4.860 1.00 47.19 89 ALA A N 1
ATOM 715 C CA . ALA A 1 89 ? 17.944 17.524 4.700 1.00 47.19 89 ALA A CA 1
ATOM 716 C C . ALA A 1 89 ? 18.684 17.344 6.049 1.00 47.19 89 ALA A C 1
ATOM 718 O O . ALA A 1 89 ? 19.651 16.587 6.113 1.00 47.19 89 ALA A O 1
ATOM 719 N N . ASP A 1 90 ? 18.179 17.975 7.118 1.00 54.34 90 ASP A N 1
ATOM 720 C CA . ASP A 1 90 ? 18.749 17.982 8.466 1.00 54.34 90 ASP A CA 1
ATOM 721 C C . ASP A 1 90 ? 17.982 17.113 9.489 1.00 54.34 90 ASP A C 1
ATOM 723 O O . ASP A 1 90 ? 18.429 16.971 10.630 1.00 54.34 90 ASP A O 1
ATOM 727 N N . GLU A 1 91 ? 16.839 16.506 9.129 1.00 64.31 91 GLU A N 1
ATOM 728 C CA . GLU A 1 91 ? 16.118 15.615 10.050 1.00 64.31 91 GLU A CA 1
ATOM 729 C C . GLU A 1 91 ? 16.700 14.197 10.029 1.00 64.31 91 GLU A C 1
ATOM 731 O O . GLU A 1 91 ? 16.854 13.539 8.998 1.00 64.31 91 GLU A O 1
ATOM 736 N N . LYS A 1 92 ? 17.030 13.695 11.221 1.00 80.69 92 LYS A N 1
ATOM 737 C CA . LYS A 1 92 ? 17.559 12.346 11.409 1.00 80.69 92 LYS A CA 1
ATOM 738 C C . LYS A 1 92 ? 16.478 11.319 11.060 1.00 80.69 92 LYS A C 1
ATOM 740 O O . LYS A 1 92 ? 15.481 11.220 11.770 1.00 80.69 92 LYS A O 1
ATOM 745 N N . VAL A 1 93 ? 16.724 10.514 10.020 1.00 87.12 93 VAL A N 1
ATOM 746 C CA . VAL A 1 93 ? 15.837 9.410 9.609 1.00 87.12 93 VAL A CA 1
ATOM 747 C C . VAL A 1 93 ? 15.459 8.548 10.827 1.00 87.12 93 VAL A C 1
ATOM 749 O O . VAL A 1 93 ? 16.367 8.054 11.514 1.00 87.12 93 VAL A O 1
ATOM 752 N N . PRO A 1 94 ? 14.157 8.338 11.098 1.00 91.31 94 PRO A N 1
ATOM 753 C CA . PRO A 1 94 ? 13.709 7.544 12.233 1.00 91.31 94 PRO A CA 1
ATOM 754 C C . PRO A 1 94 ? 14.216 6.103 12.177 1.00 91.31 94 PRO A C 1
ATOM 756 O O . PRO A 1 94 ? 14.375 5.506 11.111 1.00 91.31 94 PRO A O 1
ATOM 759 N N . THR A 1 95 ? 14.452 5.523 13.351 1.00 94.06 95 THR A N 1
ATOM 760 C CA . THR A 1 95 ? 14.848 4.113 13.493 1.00 94.06 95 THR A CA 1
ATOM 761 C C . THR A 1 95 ? 13.756 3.238 14.094 1.00 94.06 95 THR A C 1
ATOM 763 O O . THR A 1 95 ? 13.955 2.034 14.200 1.00 94.06 95 THR A O 1
ATOM 766 N N . THR A 1 96 ? 12.640 3.835 14.507 1.00 95.94 96 THR A N 1
ATOM 767 C CA . THR A 1 96 ? 11.476 3.158 15.088 1.00 95.94 96 THR A CA 1
ATOM 768 C C . THR A 1 96 ? 10.210 3.718 14.460 1.00 95.94 96 THR A C 1
ATOM 770 O O . THR A 1 96 ? 10.204 4.854 13.975 1.00 95.94 96 THR A O 1
ATOM 773 N N . LEU A 1 97 ? 9.160 2.903 14.413 1.00 95.94 97 LEU A N 1
ATOM 774 C CA . LEU A 1 97 ? 7.862 3.337 13.900 1.00 95.94 97 LEU A CA 1
ATOM 775 C C . LEU A 1 97 ? 7.180 4.247 14.916 1.00 95.94 97 LEU A C 1
ATOM 777 O O . LEU A 1 97 ? 7.182 3.944 16.105 1.00 95.94 97 LEU A O 1
ATOM 781 N N . ASP A 1 98 ? 6.559 5.330 14.448 1.00 95.25 98 ASP A N 1
ATOM 782 C CA . ASP A 1 98 ? 5.835 6.258 15.318 1.00 95.25 98 ASP A CA 1
ATOM 783 C C . ASP A 1 98 ? 4.472 5.664 15.734 1.00 95.25 98 ASP A C 1
ATOM 785 O O . ASP A 1 98 ? 3.562 5.570 14.894 1.00 95.25 98 ASP A O 1
ATOM 789 N N . PRO A 1 99 ? 4.271 5.302 17.019 1.00 96.94 99 PRO A N 1
ATOM 790 C CA . PRO A 1 99 ? 3.000 4.760 17.480 1.00 96.94 99 PRO A CA 1
ATOM 791 C C . PRO A 1 99 ? 1.875 5.796 17.400 1.00 96.94 99 PRO A C 1
ATOM 793 O O . PRO A 1 99 ? 0.732 5.449 17.102 1.00 96.94 99 PRO A O 1
ATOM 796 N N . HIS A 1 100 ? 2.170 7.078 17.636 1.00 96.62 100 HIS A N 1
ATOM 797 C CA . HIS A 1 100 ? 1.168 8.141 17.580 1.00 96.62 100 HIS A CA 1
ATOM 798 C C . HIS A 1 100 ? 0.617 8.299 16.163 1.00 96.62 100 HIS A C 1
ATOM 800 O O . HIS A 1 100 ? -0.594 8.445 15.971 1.00 96.62 100 HIS A O 1
ATOM 806 N N . ARG A 1 101 ? 1.484 8.183 15.155 1.00 95.56 101 ARG A N 1
ATOM 807 C CA . ARG A 1 101 ? 1.072 8.197 13.750 1.00 95.56 101 ARG A CA 1
ATOM 808 C C . ARG A 1 101 ? 0.181 7.010 13.388 1.00 95.56 101 ARG A C 1
ATOM 810 O O . ARG A 1 101 ? -0.816 7.212 12.699 1.00 95.56 101 ARG A O 1
ATOM 817 N N . ALA A 1 102 ? 0.445 5.820 13.933 1.00 98.06 102 ALA A N 1
ATOM 818 C CA . ALA A 1 102 ? -0.440 4.663 13.762 1.00 98.06 102 ALA A CA 1
ATOM 819 C C . ALA A 1 102 ? -1.851 4.928 14.317 1.00 98.06 102 ALA A C 1
ATOM 821 O O . ALA A 1 102 ? -2.849 4.593 13.671 1.00 98.06 102 ALA A O 1
ATOM 822 N N . TRP A 1 103 ? -1.949 5.573 15.485 1.00 98.38 103 TRP A N 1
ATOM 823 C CA . TRP A 1 103 ? -3.227 6.005 16.064 1.00 98.38 103 TRP A CA 1
ATOM 824 C C . TRP A 1 103 ? -3.939 7.040 15.189 1.00 98.38 103 TRP A C 1
ATOM 826 O O . TRP A 1 103 ? -5.137 6.901 14.946 1.00 98.38 103 TRP A O 1
ATOM 836 N N . LEU A 1 104 ? -3.223 8.048 14.679 1.00 97.94 104 LEU A N 1
ATOM 837 C CA . LEU A 1 104 ? -3.788 9.056 13.776 1.00 97.94 104 LEU A CA 1
ATOM 838 C C . LEU A 1 104 ? -4.316 8.433 12.477 1.00 97.94 104 LEU A C 1
ATOM 840 O O . LEU A 1 104 ? -5.456 8.705 12.102 1.00 97.94 104 LEU A O 1
ATOM 844 N N . ASN A 1 105 ? -3.528 7.575 11.822 1.00 98.12 105 ASN A N 1
ATOM 845 C CA . ASN A 1 105 ? -3.928 6.876 10.599 1.00 98.12 105 ASN A CA 1
ATOM 846 C C . ASN A 1 105 ? -5.159 5.995 10.842 1.00 98.12 105 ASN A C 1
ATOM 848 O O . ASN A 1 105 ? -6.125 6.054 10.087 1.00 98.12 105 ASN A O 1
ATOM 852 N N . SER A 1 106 ? -5.166 5.229 11.938 1.00 98.62 106 SER A N 1
ATOM 853 C CA . SER A 1 106 ? -6.299 4.366 12.308 1.00 98.62 106 SER A CA 1
ATOM 854 C C . SER A 1 106 ? -7.557 5.178 12.610 1.00 98.62 106 SER A C 1
ATOM 856 O O . SER A 1 106 ? -8.658 4.798 12.220 1.00 98.62 106 SER A O 1
ATOM 858 N N . ALA A 1 107 ? -7.404 6.321 13.282 1.00 98.06 107 ALA A N 1
ATOM 859 C CA . ALA A 1 107 ? -8.512 7.207 13.602 1.00 98.06 107 ALA A CA 1
ATOM 860 C C . ALA A 1 107 ? -9.091 7.849 12.343 1.00 98.06 107 ALA A C 1
ATOM 862 O O . ALA A 1 107 ? -10.309 7.929 12.212 1.00 98.06 107 ALA A O 1
ATOM 863 N N . ALA A 1 108 ? -8.234 8.278 11.416 1.00 97.38 108 ALA A N 1
ATOM 864 C CA . ALA A 1 108 ? -8.643 8.807 10.125 1.00 97.38 108 ALA A CA 1
ATOM 865 C C . ALA A 1 108 ? -9.380 7.756 9.291 1.00 97.38 108 ALA A C 1
ATOM 867 O O . ALA A 1 108 ? -10.464 8.044 8.792 1.00 97.38 108 ALA A O 1
ATOM 868 N N . LEU A 1 109 ? -8.845 6.537 9.213 1.00 97.69 109 LEU A N 1
ATOM 869 C CA . LEU A 1 109 ? -9.472 5.416 8.521 1.00 97.69 109 LEU A CA 1
ATOM 870 C C . LEU A 1 109 ? -10.856 5.085 9.108 1.00 97.69 109 LEU A C 1
ATOM 872 O O . LEU A 1 109 ? -11.817 4.944 8.359 1.00 97.69 109 LEU A O 1
ATOM 876 N N . LEU A 1 110 ? -10.992 5.083 10.439 1.00 97.31 110 LEU A N 1
ATOM 877 C CA . LEU A 1 110 ? -12.284 4.962 11.124 1.00 97.31 110 LEU A CA 1
ATOM 878 C C . LEU A 1 110 ? -13.258 6.097 10.757 1.00 97.31 110 LEU A C 1
ATOM 880 O O . LEU A 1 110 ? -14.454 5.848 10.646 1.00 97.31 110 LEU A O 1
ATOM 884 N N . ARG A 1 111 ? -12.788 7.341 10.567 1.00 95.81 111 ARG A N 1
ATOM 885 C CA . ARG A 1 111 ? -13.665 8.454 10.143 1.00 95.81 111 ARG A CA 1
ATOM 886 C C . ARG A 1 111 ? -14.179 8.305 8.711 1.00 95.81 111 ARG A C 1
ATOM 888 O O . ARG A 1 111 ? -15.144 8.974 8.363 1.00 95.81 111 ARG A O 1
ATOM 895 N N . PHE A 1 112 ? -13.527 7.478 7.900 1.00 95.81 112 PHE A N 1
ATOM 896 C CA . PHE A 1 112 ? -13.959 7.097 6.556 1.00 95.81 112 PHE A CA 1
ATOM 897 C C . PHE A 1 112 ? -14.636 5.721 6.537 1.00 95.81 112 PHE A C 1
ATOM 899 O O . PHE A 1 112 ? -14.645 5.069 5.497 1.00 95.81 112 PHE A O 1
ATOM 906 N N . ASP A 1 113 ? -15.166 5.259 7.674 1.00 95.12 113 ASP A N 1
ATOM 907 C CA . ASP A 1 113 ? -15.865 3.973 7.803 1.00 95.12 113 ASP A CA 1
ATOM 908 C C . ASP A 1 113 ? -15.021 2.792 7.295 1.00 95.12 113 ASP A C 1
ATOM 910 O O . ASP A 1 113 ? -15.503 1.881 6.627 1.00 95.12 113 ASP A O 1
ATOM 914 N N . PHE A 1 114 ? -13.713 2.851 7.570 1.00 95.94 114 PHE A N 1
ATOM 915 C CA . PHE A 1 114 ? -12.707 1.895 7.108 1.00 95.94 114 PHE A CA 1
ATOM 916 C C . PHE A 1 114 ? -12.591 1.759 5.580 1.00 95.94 114 PHE A C 1
ATOM 918 O O . PHE A 1 114 ? -11.973 0.822 5.076 1.00 95.94 114 PHE A O 1
ATOM 925 N N . ASN A 1 115 ? -13.084 2.738 4.816 1.00 95.75 115 ASN A N 1
ATOM 926 C CA . ASN A 1 115 ? -12.799 2.841 3.391 1.00 95.75 115 ASN A CA 1
ATOM 927 C C . ASN A 1 115 ? -11.364 3.355 3.171 1.00 95.75 115 ASN A C 1
ATOM 929 O O . ASN A 1 115 ? -11.087 4.558 3.224 1.00 95.75 115 ASN A O 1
ATOM 933 N N . HIS A 1 116 ? -10.441 2.426 2.915 1.00 96.56 116 HIS A N 1
ATOM 934 C CA . HIS A 1 116 ? -9.027 2.739 2.699 1.00 96.56 116 HIS A CA 1
ATOM 935 C C . HIS A 1 116 ? -8.802 3.691 1.518 1.00 96.56 116 HIS A C 1
ATOM 937 O O . HIS A 1 116 ? -8.004 4.627 1.610 1.00 96.56 116 HIS A O 1
ATOM 943 N N . GLY A 1 117 ? -9.527 3.490 0.418 1.00 96.19 117 GLY A N 1
ATOM 944 C CA . GLY A 1 117 ? -9.360 4.302 -0.778 1.00 96.19 117 GLY A CA 1
ATOM 945 C C . GLY A 1 117 ? -9.720 5.767 -0.553 1.00 96.19 117 GLY A C 1
ATOM 946 O O . GLY A 1 117 ? -8.978 6.664 -0.953 1.00 96.19 117 GLY A O 1
ATOM 947 N N . ASP A 1 118 ? -10.833 6.033 0.128 1.00 96.69 118 ASP A N 1
ATOM 948 C CA . ASP A 1 118 ? -11.229 7.389 0.515 1.00 96.69 118 ASP A CA 1
ATOM 949 C C . ASP A 1 118 ? -10.234 8.033 1.467 1.00 96.69 118 ASP A C 1
ATOM 951 O O . ASP A 1 118 ? -9.916 9.214 1.308 1.00 96.69 118 ASP A O 1
ATOM 955 N N . PHE A 1 119 ? -9.713 7.261 2.419 1.00 96.81 119 PHE A N 1
ATOM 956 C CA . PHE A 1 119 ? -8.683 7.727 3.333 1.00 96.81 119 PHE A CA 1
ATOM 957 C C . PHE A 1 119 ? -7.404 8.149 2.586 1.00 96.81 119 PHE A C 1
ATOM 959 O O . PHE A 1 119 ? -6.935 9.273 2.777 1.00 96.81 119 PHE A O 1
ATOM 966 N N . VAL A 1 120 ? -6.874 7.321 1.680 1.00 96.62 120 VAL A N 1
ATOM 967 C CA . VAL A 1 120 ? -5.668 7.648 0.891 1.00 96.62 120 VAL A CA 1
ATOM 968 C C . VAL A 1 120 ? -5.906 8.846 -0.028 1.00 96.62 120 VAL A C 1
ATOM 970 O O . VAL A 1 120 ? -5.105 9.784 -0.065 1.00 96.62 120 VAL A O 1
ATOM 973 N N . ARG A 1 121 ? -7.050 8.887 -0.720 1.00 95.50 121 ARG A N 1
ATOM 974 C CA . ARG A 1 121 ? -7.443 10.058 -1.516 1.00 95.50 121 ARG A CA 1
ATOM 975 C C . ARG A 1 121 ? -7.542 11.306 -0.639 1.00 95.50 121 ARG A C 1
ATOM 977 O O . ARG A 1 121 ? -7.174 12.408 -1.064 1.00 95.50 121 ARG A O 1
ATOM 984 N N . TRP A 1 122 ? -8.056 11.172 0.586 1.00 95.19 122 TRP A N 1
ATOM 985 C CA . TRP A 1 122 ? -8.145 12.263 1.548 1.00 95.19 122 TRP A CA 1
ATOM 986 C C . TRP A 1 122 ? -6.767 12.791 1.958 1.00 95.19 122 TRP A C 1
ATOM 988 O O . TRP A 1 122 ? -6.592 14.015 1.893 1.00 95.19 122 TRP A O 1
ATOM 998 N N . LEU A 1 123 ? -5.825 11.899 2.294 1.00 94.56 123 LEU A N 1
ATOM 999 C CA . LEU A 1 123 ? -4.433 12.239 2.610 1.00 94.56 123 LEU A CA 1
ATOM 1000 C C . LEU A 1 123 ? -3.817 13.098 1.503 1.00 94.56 123 LEU A C 1
ATOM 1002 O O . LEU A 1 123 ? -3.300 14.182 1.769 1.00 94.56 123 LEU A O 1
ATOM 1006 N N . GLY A 1 124 ? -3.972 12.677 0.246 1.00 92.56 124 GLY A N 1
ATOM 1007 C CA . GLY A 1 124 ? -3.468 13.431 -0.895 1.00 92.56 124 GLY A CA 1
ATOM 1008 C C . GLY A 1 124 ? -1.934 13.462 -0.940 1.00 92.56 124 GLY A C 1
ATOM 1009 O O . GLY A 1 124 ? -1.273 12.509 -0.541 1.00 92.56 124 GLY A O 1
ATOM 1010 N N . GLY A 1 125 ? -1.357 14.557 -1.446 1.00 91.44 125 GLY A N 1
ATOM 1011 C CA . GLY A 1 125 ? 0.095 14.776 -1.442 1.00 91.44 125 GLY A CA 1
ATOM 1012 C C . GLY A 1 125 ? 0.875 13.657 -2.138 1.00 91.44 125 GLY A C 1
ATOM 1013 O O . GLY A 1 125 ? 0.475 13.187 -3.205 1.00 91.44 125 GLY A O 1
ATOM 1014 N N . GLU A 1 126 ? 1.964 13.231 -1.502 1.00 89.75 126 GLU A N 1
ATOM 1015 C CA . GLU A 1 126 ? 2.841 12.131 -1.928 1.00 89.75 126 GLU A CA 1
ATOM 1016 C C . GLU A 1 126 ? 2.123 10.779 -2.083 1.00 89.75 126 GLU A C 1
ATOM 1018 O O . GLU A 1 126 ? 2.487 10.001 -2.956 1.00 89.75 126 GLU A O 1
ATOM 1023 N N . TYR A 1 127 ? 1.036 10.534 -1.342 1.00 93.88 127 TYR A N 1
ATOM 1024 C CA . TYR A 1 127 ? 0.260 9.288 -1.435 1.00 93.88 127 TYR A CA 1
ATOM 1025 C C . TYR A 1 127 ? -0.587 9.179 -2.711 1.00 93.88 127 TYR A C 1
ATOM 1027 O O . TYR A 1 127 ? -1.183 8.141 -2.978 1.00 93.88 127 TYR A O 1
ATOM 1035 N N . THR A 1 128 ? -0.701 10.269 -3.473 1.00 93.25 128 THR A N 1
ATOM 1036 C CA . THR A 1 128 ? -1.600 10.379 -4.638 1.00 93.25 128 THR A CA 1
ATOM 1037 C C . THR A 1 128 ? -0.972 11.144 -5.802 1.00 93.25 128 THR A C 1
ATOM 1039 O O . THR A 1 128 ? -1.676 11.546 -6.722 1.00 93.25 128 THR A O 1
ATOM 1042 N N . ASN A 1 129 ? 0.330 11.441 -5.740 1.00 89.19 129 ASN A N 1
ATOM 1043 C CA . ASN A 1 129 ? 1.008 12.315 -6.702 1.00 89.19 129 ASN A CA 1
ATOM 1044 C C . ASN A 1 129 ? 0.320 13.681 -6.926 1.00 89.19 129 ASN A C 1
ATOM 1046 O O . ASN A 1 129 ? 0.450 14.274 -7.992 1.00 89.19 129 ASN A O 1
ATOM 1050 N N . LYS A 1 130 ? -0.394 14.226 -5.928 1.00 88.19 130 LYS A N 1
ATOM 1051 C CA . LYS A 1 130 ? -1.231 15.436 -6.088 1.00 88.19 130 LYS A CA 1
ATOM 1052 C C . LYS A 1 130 ? -0.460 16.673 -6.582 1.00 88.19 130 LYS A C 1
ATOM 1054 O O . LYS A 1 130 ? -1.073 17.593 -7.111 1.00 88.19 130 LYS A O 1
ATOM 1059 N N . GLY A 1 131 ? 0.851 16.725 -6.350 1.00 85.94 131 GLY A N 1
ATOM 1060 C CA . GLY A 1 131 ? 1.709 17.838 -6.763 1.00 85.94 131 GLY A CA 1
ATOM 1061 C C . GLY A 1 131 ? 2.194 17.782 -8.215 1.00 85.94 131 GLY A C 1
ATOM 1062 O O . GLY A 1 131 ? 2.860 18.721 -8.632 1.00 85.94 131 GLY A O 1
ATOM 1063 N N . ARG A 1 132 ? 1.908 16.706 -8.960 1.00 88.81 132 ARG A N 1
ATOM 1064 C CA . ARG A 1 132 ? 2.365 16.536 -10.346 1.00 88.81 132 ARG A CA 1
ATOM 1065 C C . ARG A 1 132 ? 1.358 17.096 -11.338 1.00 88.81 132 ARG A C 1
ATOM 1067 O O . ARG A 1 132 ? 0.150 16.939 -11.156 1.00 88.81 132 ARG A O 1
ATOM 1074 N N . ASP A 1 133 ? 1.870 17.697 -12.405 1.00 91.00 133 ASP A N 1
ATOM 1075 C CA . ASP A 1 133 ? 1.075 18.079 -13.570 1.00 91.00 133 ASP A CA 1
ATOM 1076 C C . ASP A 1 133 ? 1.267 17.025 -14.657 1.00 91.00 133 ASP A C 1
ATOM 1078 O O . ASP A 1 133 ? 2.123 17.136 -15.533 1.00 91.00 133 ASP A O 1
ATOM 1082 N N . PHE A 1 134 ? 0.475 15.959 -14.566 1.00 89.94 134 PHE A N 1
ATOM 1083 C CA . PHE A 1 134 ? 0.592 14.846 -15.498 1.00 89.94 134 PHE A CA 1
ATOM 1084 C C . PHE A 1 134 ? 0.281 15.239 -16.940 1.00 89.94 134 PHE A C 1
ATOM 1086 O O . PHE A 1 134 ? 0.840 14.630 -17.840 1.00 89.94 134 PHE A O 1
ATOM 1093 N N . ASN A 1 135 ? -0.562 16.241 -17.189 1.00 88.81 135 ASN A N 1
ATOM 1094 C CA . ASN A 1 135 ? -0.839 16.640 -18.567 1.00 88.81 135 ASN A CA 1
ATOM 1095 C C . ASN A 1 135 ? 0.410 17.268 -19.184 1.00 88.81 135 ASN A C 1
ATOM 1097 O O . ASN A 1 135 ? 0.875 16.800 -20.216 1.00 88.81 135 ASN A O 1
ATOM 1101 N N . LEU A 1 136 ? 1.020 18.234 -18.491 1.00 91.38 136 LEU A N 1
ATOM 1102 C CA . LEU A 1 136 ? 2.255 18.860 -18.958 1.00 91.38 136 LEU A CA 1
ATOM 1103 C C . LEU A 1 136 ? 3.400 17.846 -19.102 1.00 91.38 136 LEU A C 1
ATOM 1105 O O . LEU A 1 136 ? 4.117 17.848 -20.100 1.00 91.38 136 LEU A O 1
ATOM 1109 N N . GLU A 1 137 ? 3.592 16.984 -18.103 1.00 91.31 137 GLU A N 1
ATOM 1110 C CA . GLU A 1 137 ? 4.667 15.989 -18.119 1.00 91.31 137 GLU A CA 1
ATOM 1111 C C . GLU A 1 137 ? 4.507 14.994 -19.279 1.00 91.31 137 GLU A C 1
ATOM 1113 O O . GLU A 1 137 ? 5.486 14.676 -19.958 1.00 91.31 137 GLU A O 1
ATOM 1118 N N . TRP A 1 138 ? 3.283 14.529 -19.545 1.00 91.06 138 TRP A N 1
ATOM 1119 C CA . TRP A 1 138 ? 3.023 13.580 -20.625 1.00 91.06 138 TRP A CA 1
ATOM 1120 C C . TRP A 1 138 ? 2.988 14.228 -22.009 1.00 91.06 138 TRP A C 1
ATOM 1122 O O . TRP A 1 138 ? 3.443 13.587 -22.955 1.00 91.06 138 TRP A O 1
ATOM 1132 N N . ASP A 1 139 ? 2.588 15.497 -22.130 1.00 91.06 139 ASP A N 1
ATOM 1133 C CA . ASP A 1 139 ? 2.734 16.268 -23.371 1.00 91.06 139 ASP A CA 1
ATOM 1134 C C . ASP A 1 139 ? 4.211 16.344 -23.798 1.00 91.06 139 ASP A C 1
ATOM 1136 O O . ASP A 1 139 ? 4.541 16.186 -24.979 1.00 91.06 139 ASP A O 1
ATOM 1140 N N . VAL A 1 140 ? 5.124 16.538 -22.836 1.00 91.00 140 VAL A N 1
ATOM 1141 C CA . VAL A 1 140 ? 6.575 16.553 -23.082 1.00 91.00 140 VAL A CA 1
ATOM 1142 C C . VAL A 1 140 ? 7.081 15.172 -23.502 1.00 91.00 140 VAL A C 1
ATOM 1144 O O . VAL A 1 140 ? 7.786 15.067 -24.508 1.00 91.00 140 VAL A O 1
ATOM 1147 N N . ILE A 1 141 ? 6.710 14.116 -22.767 1.00 89.38 141 ILE A N 1
ATOM 1148 C CA . ILE A 1 141 ? 7.114 12.733 -23.077 1.00 89.38 141 ILE A CA 1
ATOM 1149 C C . ILE A 1 141 ? 6.630 12.336 -24.477 1.00 89.38 141 ILE A C 1
ATOM 1151 O O . ILE A 1 141 ? 7.412 11.852 -25.295 1.00 89.38 141 ILE A O 1
ATOM 1155 N N . GLU A 1 142 ? 5.358 12.580 -24.789 1.00 89.19 142 GLU A N 1
ATOM 1156 C CA . GLU A 1 142 ? 4.772 12.232 -26.080 1.00 89.19 142 GLU A CA 1
ATOM 1157 C C . GLU A 1 142 ? 5.418 13.024 -27.228 1.00 89.19 142 GLU A C 1
ATOM 1159 O O . GLU A 1 142 ? 5.743 12.449 -28.270 1.00 89.19 142 GLU A O 1
ATOM 1164 N N . SER A 1 143 ? 5.661 14.325 -27.037 1.00 89.06 143 SER A N 1
ATOM 1165 C CA . SER A 1 143 ? 6.341 15.167 -28.031 1.00 89.06 143 SER A CA 1
ATOM 1166 C C . SER A 1 143 ? 7.756 14.673 -28.327 1.00 89.06 143 SER A C 1
ATOM 1168 O O . SER A 1 143 ? 8.168 14.601 -29.487 1.00 89.06 143 SER A O 1
ATOM 1170 N N . HIS A 1 144 ? 8.496 14.290 -27.285 1.00 87.12 144 HIS A N 1
ATOM 1171 C CA . HIS A 1 144 ? 9.847 13.757 -27.421 1.00 87.12 144 HIS A CA 1
ATOM 1172 C C . HIS A 1 144 ? 9.859 12.415 -28.159 1.00 87.12 144 HIS A C 1
ATOM 1174 O O . HIS A 1 144 ? 10.632 12.244 -29.102 1.00 87.12 144 HIS A O 1
ATOM 1180 N N . LEU A 1 145 ? 8.950 11.500 -27.819 1.00 84.56 145 LEU A N 1
ATOM 1181 C CA . LEU A 1 145 ? 8.826 10.201 -28.487 1.00 84.56 145 LEU A CA 1
ATOM 1182 C C . LEU A 1 145 ? 8.451 10.336 -29.964 1.00 84.56 145 LEU A C 1
ATOM 1184 O O . LEU A 1 145 ? 9.047 9.671 -30.809 1.00 84.56 145 LEU A O 1
ATOM 1188 N N . LYS A 1 146 ? 7.529 11.248 -30.296 1.00 85.00 146 LYS A N 1
ATOM 1189 C CA . LYS A 1 146 ? 7.149 11.553 -31.686 1.00 85.00 146 LYS A CA 1
ATOM 1190 C C . LYS A 1 146 ? 8.305 12.123 -32.512 1.00 85.00 146 LYS A C 1
ATOM 1192 O O . LYS A 1 146 ? 8.292 11.997 -33.734 1.00 85.00 146 LYS A O 1
ATOM 1197 N N . SER A 1 147 ? 9.302 12.737 -31.873 1.00 84.56 147 SER A N 1
ATOM 1198 C CA . SER A 1 147 ? 10.470 13.299 -32.563 1.00 84.56 147 SER A CA 1
ATOM 1199 C C . SER A 1 147 ? 11.526 12.256 -32.957 1.00 84.56 147 SER A C 1
ATOM 1201 O O . SER A 1 147 ? 12.468 12.583 -33.682 1.00 84.56 147 SER A O 1
ATOM 1203 N N . LYS A 1 148 ? 11.389 11.001 -32.502 1.00 80.50 148 LYS A N 1
ATOM 1204 C CA . LYS A 1 148 ? 12.384 9.938 -32.696 1.00 80.50 148 LYS A CA 1
ATOM 1205 C C . LYS A 1 148 ? 11.862 8.809 -33.580 1.00 80.50 148 LYS A C 1
ATOM 1207 O O . LYS A 1 148 ? 10.717 8.388 -33.476 1.00 80.50 148 LYS A O 1
ATOM 1212 N N . VAL A 1 149 ? 12.747 8.256 -34.410 1.00 79.62 149 VAL A N 1
ATOM 1213 C CA . VAL A 1 149 ? 12.510 6.974 -35.090 1.00 79.62 149 VAL A CA 1
ATOM 1214 C C . VAL A 1 149 ? 13.060 5.871 -34.193 1.00 79.62 149 VAL A C 1
ATOM 1216 O O . VAL A 1 149 ? 14.277 5.722 -34.067 1.00 79.62 149 VAL A O 1
ATOM 1219 N N . LEU A 1 150 ? 12.168 5.132 -33.536 1.00 77.19 150 LEU A N 1
ATOM 1220 C CA . LEU A 1 150 ? 12.555 4.035 -32.655 1.00 77.19 150 LEU A CA 1
ATOM 1221 C C . LEU A 1 150 ? 12.896 2.779 -33.475 1.00 77.19 150 LEU A C 1
ATOM 1223 O O . LEU A 1 150 ? 12.133 2.412 -34.373 1.00 77.19 150 LEU A O 1
ATOM 1227 N N . PRO A 1 151 ? 14.027 2.110 -33.189 1.00 78.06 151 PRO A N 1
ATOM 1228 C CA . PRO A 1 151 ? 14.317 0.781 -33.719 1.00 78.06 151 PRO A CA 1
ATOM 1229 C C . PRO A 1 151 ? 13.169 -0.221 -33.501 1.00 78.06 151 PRO A C 1
ATOM 1231 O O . PRO A 1 151 ? 12.552 -0.253 -32.440 1.00 78.06 151 PRO A O 1
ATOM 1234 N N . SER A 1 152 ? 12.906 -1.078 -34.492 1.00 79.19 152 SER A N 1
ATOM 1235 C CA . SER A 1 152 ? 11.803 -2.054 -34.457 1.00 79.19 152 SER A CA 1
ATOM 1236 C C . SER A 1 152 ? 12.016 -3.217 -33.479 1.00 79.19 152 SER A C 1
ATOM 1238 O O . SER A 1 152 ? 11.097 -3.993 -33.247 1.00 79.19 152 SER A O 1
ATOM 1240 N N . ASP A 1 153 ? 13.232 -3.383 -32.954 1.00 79.00 153 ASP A N 1
ATOM 1241 C CA . ASP A 1 153 ? 13.621 -4.406 -31.973 1.00 79.00 153 ASP A CA 1
ATOM 1242 C C . ASP A 1 153 ? 13.384 -3.970 -30.514 1.00 79.00 153 ASP A C 1
ATOM 1244 O O . ASP A 1 153 ? 13.652 -4.731 -29.577 1.00 79.00 153 ASP A O 1
ATOM 1248 N N . LEU A 1 154 ? 12.875 -2.755 -30.310 1.00 79.06 154 LEU A N 1
ATOM 1249 C CA . LEU A 1 154 ? 12.534 -2.224 -28.999 1.00 79.06 154 LEU A CA 1
ATOM 1250 C C . LEU A 1 154 ? 11.131 -2.646 -28.532 1.00 79.06 154 LEU A C 1
ATOM 1252 O O . LEU A 1 154 ? 10.252 -2.896 -29.359 1.00 79.06 154 LEU A O 1
ATOM 1256 N N . PRO A 1 155 ? 10.895 -2.704 -27.205 1.00 80.88 155 PRO A N 1
ATOM 1257 C CA . PRO A 1 155 ? 9.564 -2.943 -26.660 1.00 80.88 155 PRO A CA 1
ATOM 1258 C C . PRO A 1 155 ? 8.549 -1.895 -27.143 1.00 80.88 155 PRO A C 1
ATOM 1260 O O . PRO A 1 155 ? 8.907 -0.721 -27.284 1.00 80.88 155 PRO A O 1
ATOM 1263 N N . PRO A 1 156 ? 7.279 -2.283 -27.355 1.00 81.31 156 PRO A N 1
ATOM 1264 C CA . PRO A 1 156 ? 6.241 -1.338 -27.739 1.00 81.31 156 PRO A CA 1
ATOM 1265 C C . PRO A 1 156 ? 5.996 -0.324 -26.615 1.00 81.31 156 PRO A C 1
ATOM 1267 O O . PRO A 1 156 ? 5.682 -0.700 -25.485 1.00 81.31 156 PRO A O 1
ATOM 1270 N N . THR A 1 157 ? 6.088 0.969 -26.928 1.00 84.25 157 THR A N 1
ATOM 1271 C CA . THR A 1 157 ? 5.772 2.034 -25.970 1.00 84.25 157 THR A CA 1
ATOM 1272 C C . THR A 1 157 ? 4.261 2.113 -25.748 1.00 84.25 157 THR A C 1
ATOM 1274 O O . THR A 1 157 ? 3.507 2.483 -26.648 1.00 84.25 157 THR A O 1
ATOM 1277 N N . LYS A 1 158 ? 3.801 1.795 -24.534 1.00 88.56 158 LYS A N 1
ATOM 1278 C CA . LYS A 1 158 ? 2.375 1.820 -24.168 1.00 88.56 158 LYS A CA 1
ATOM 1279 C C . LYS A 1 158 ? 2.007 3.122 -23.462 1.00 88.56 158 LYS A C 1
ATOM 1281 O O . LYS A 1 158 ? 1.746 3.128 -22.263 1.00 88.56 158 LYS A O 1
ATOM 1286 N N . LEU A 1 159 ? 1.996 4.222 -24.216 1.00 90.44 159 LEU A N 1
ATOM 1287 C CA . LEU A 1 159 ? 1.779 5.575 -23.687 1.00 90.44 159 LEU A CA 1
ATOM 1288 C C . LEU A 1 159 ? 0.492 5.725 -22.865 1.00 90.44 159 LEU A C 1
ATOM 1290 O O . LEU A 1 159 ? 0.548 6.204 -21.736 1.00 90.44 159 LEU A O 1
ATOM 1294 N N . ASP A 1 160 ? -0.645 5.271 -23.399 1.00 92.19 160 ASP A N 1
ATOM 1295 C CA . ASP A 1 160 ? -1.939 5.343 -22.703 1.00 92.19 160 ASP A CA 1
ATOM 1296 C C . ASP A 1 160 ? -1.908 4.590 -21.363 1.00 92.19 160 ASP A C 1
ATOM 1298 O O . ASP A 1 160 ? -2.246 5.135 -20.312 1.00 92.19 160 ASP A O 1
ATOM 1302 N N . MET A 1 161 ? -1.399 3.357 -21.375 1.00 93.50 161 MET A N 1
ATOM 1303 C CA . MET A 1 161 ? -1.250 2.549 -20.166 1.00 93.50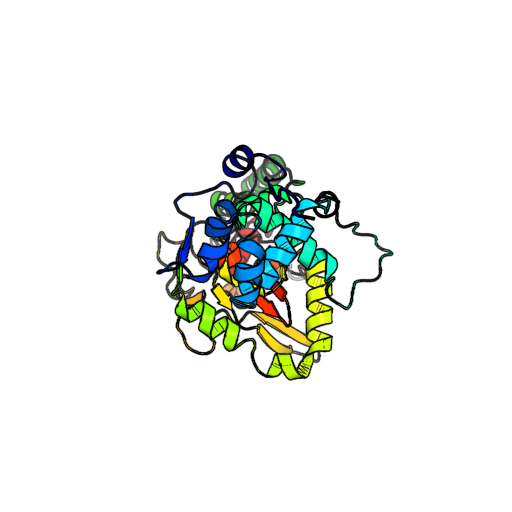 161 MET A CA 1
ATOM 1304 C C . MET A 1 161 ? -0.313 3.217 -19.158 1.00 93.50 161 MET A C 1
ATOM 1306 O O . MET A 1 161 ? -0.613 3.254 -17.970 1.00 93.50 161 MET A O 1
ATOM 1310 N N . ALA A 1 162 ? 0.807 3.770 -19.616 1.00 93.69 162 ALA A N 1
ATOM 1311 C CA . ALA A 1 162 ? 1.778 4.439 -18.764 1.00 93.69 162 ALA A CA 1
ATOM 1312 C C . ALA A 1 162 ? 1.203 5.713 -18.112 1.00 93.69 162 ALA A C 1
ATOM 1314 O O . ALA A 1 162 ? 1.409 5.937 -16.913 1.00 93.69 162 ALA A O 1
ATOM 1315 N N . TYR A 1 163 ? 0.405 6.488 -18.854 1.00 93.62 163 TYR A N 1
ATOM 1316 C CA . TYR A 1 163 ? -0.366 7.613 -18.321 1.00 93.62 163 TYR A CA 1
ATOM 1317 C C . TYR A 1 163 ? -1.356 7.147 -17.248 1.00 93.62 163 TYR A C 1
ATOM 1319 O O . TYR A 1 163 ? -1.381 7.690 -16.138 1.00 93.62 163 TYR A O 1
ATOM 1327 N N . ARG A 1 164 ? -2.133 6.094 -17.533 1.00 94.56 164 ARG A N 1
ATOM 1328 C CA . ARG A 1 164 ? -3.095 5.507 -16.587 1.00 94.56 164 ARG A CA 1
ATOM 1329 C C . ARG A 1 164 ? -2.408 4.957 -15.336 1.00 94.56 164 ARG A C 1
ATOM 1331 O O . ARG A 1 164 ? -2.891 5.189 -14.237 1.00 94.56 164 ARG A O 1
ATOM 1338 N N . ILE A 1 165 ? -1.242 4.318 -15.448 1.00 95.25 165 ILE A N 1
ATOM 1339 C CA . ILE A 1 165 ? -0.449 3.847 -14.296 1.00 95.25 165 ILE A CA 1
ATOM 1340 C C . ILE A 1 165 ? -0.117 5.006 -13.346 1.00 95.25 165 ILE A C 1
ATOM 1342 O O . ILE A 1 165 ? -0.231 4.863 -12.130 1.00 95.25 165 ILE A O 1
ATOM 1346 N N . GLN A 1 166 ? 0.286 6.162 -13.880 1.00 93.62 166 GLN A N 1
ATOM 1347 C CA . GLN A 1 166 ? 0.684 7.306 -13.056 1.00 93.62 166 GLN A CA 1
ATOM 1348 C C . GLN A 1 166 ? -0.498 8.106 -12.497 1.00 93.62 166 GLN A C 1
ATOM 1350 O O . GLN A 1 166 ? -0.376 8.691 -11.417 1.00 93.62 166 GLN A O 1
ATOM 1355 N N . THR A 1 167 ? -1.626 8.125 -13.210 1.00 92.88 167 THR A N 1
ATOM 1356 C CA . THR A 1 167 ? -2.814 8.917 -12.858 1.00 92.88 167 THR A CA 1
ATOM 1357 C C . THR A 1 167 ? -3.886 8.119 -12.123 1.00 92.88 167 THR A C 1
ATOM 1359 O O . THR A 1 167 ? -4.626 8.687 -11.333 1.00 92.88 167 THR A O 1
ATOM 1362 N N . GLU A 1 168 ? -3.979 6.810 -12.311 1.00 94.56 168 GLU A N 1
ATOM 1363 C CA . GLU A 1 168 ? -4.943 5.947 -11.624 1.00 94.56 168 GLU A CA 1
ATOM 1364 C C . GLU A 1 168 ? -4.274 5.097 -10.537 1.00 94.56 168 GLU A C 1
ATOM 1366 O O . GLU A 1 168 ? -4.889 4.810 -9.513 1.00 94.56 168 GLU A O 1
ATOM 1371 N N . GLY A 1 169 ? -3.007 4.729 -10.720 1.00 96.06 169 GLY A N 1
ATOM 1372 C CA . GLY A 1 169 ? -2.342 3.731 -9.889 1.00 96.06 169 GLY A CA 1
ATOM 1373 C C . GLY A 1 169 ? -2.672 2.303 -10.322 1.00 96.06 169 GLY A C 1
ATOM 1374 O O . GLY A 1 169 ? -3.549 2.067 -11.150 1.00 96.06 169 GLY A O 1
ATOM 1375 N N . VAL A 1 170 ? -1.941 1.340 -9.765 1.00 96.75 170 VAL A N 1
ATOM 1376 C CA . VAL A 1 170 ? -1.949 -0.060 -10.223 1.00 96.75 170 VAL A CA 1
ATOM 1377 C C . VAL A 1 170 ? -2.580 -1.025 -9.208 1.00 96.75 170 VAL A C 1
ATOM 1379 O O . VAL A 1 170 ? -2.611 -0.721 -8.016 1.00 96.75 170 VAL A O 1
ATOM 1382 N N . PRO A 1 171 ? -3.056 -2.209 -9.625 1.00 95.88 171 PRO A N 1
ATOM 1383 C CA . PRO A 1 171 ? -3.264 -2.611 -11.017 1.00 95.88 171 PRO A CA 1
ATOM 1384 C C . PRO A 1 171 ? -4.359 -1.766 -11.686 1.00 95.88 171 PRO A C 1
ATOM 1386 O O . PRO A 1 171 ? -5.169 -1.154 -10.988 1.00 95.88 171 PRO A O 1
ATOM 1389 N N . LEU A 1 172 ? -4.379 -1.700 -13.022 1.00 95.50 172 LEU A N 1
ATOM 1390 C CA . LEU A 1 172 ? -5.407 -0.937 -13.748 1.00 95.50 172 LEU A CA 1
ATOM 1391 C C . LEU A 1 172 ? -6.752 -1.677 -13.772 1.00 95.50 172 LEU A C 1
ATOM 1393 O O . LEU A 1 172 ? -7.805 -1.041 -13.828 1.00 95.50 172 LEU A O 1
ATOM 1397 N N . ARG A 1 173 ? -6.728 -2.998 -13.629 1.00 94.38 173 ARG A N 1
ATOM 1398 C CA . ARG A 1 173 ? -7.882 -3.878 -13.469 1.00 94.38 173 ARG A CA 1
ATOM 1399 C C . ARG A 1 173 ? -7.543 -4.979 -12.461 1.00 94.38 173 ARG A C 1
ATOM 1401 O O . ARG A 1 173 ? -6.386 -5.357 -12.319 1.00 94.38 173 ARG A O 1
ATOM 1408 N N . GLY A 1 174 ? -8.541 -5.460 -11.730 1.00 92.81 174 GLY A N 1
ATOM 1409 C CA . GLY A 1 174 ? -8.377 -6.587 -10.815 1.00 92.81 174 GLY A CA 1
ATOM 1410 C C . GLY A 1 174 ? -9.536 -6.689 -9.835 1.00 92.81 174 GLY A C 1
ATOM 1411 O O . GLY A 1 174 ? -9.861 -5.722 -9.147 1.00 92.81 174 GLY A O 1
ATOM 1412 N N . GLN A 1 175 ? -10.160 -7.859 -9.772 1.00 93.75 175 GLN A N 1
ATOM 1413 C CA . GLN A 1 175 ? -11.246 -8.158 -8.841 1.00 93.75 175 GLN A CA 1
ATOM 1414 C C . GLN A 1 175 ? -10.811 -9.313 -7.953 1.00 93.75 175 GLN A C 1
ATOM 1416 O O . GLN A 1 175 ? -10.743 -10.454 -8.405 1.00 93.75 175 GLN A O 1
ATOM 1421 N N . TYR A 1 176 ? -10.471 -9.011 -6.703 1.00 93.94 176 TYR A N 1
ATOM 1422 C CA . TYR A 1 176 ? -9.919 -9.997 -5.781 1.00 93.94 176 TYR A CA 1
ATOM 1423 C C . TYR A 1 176 ? -10.935 -10.313 -4.690 1.00 93.94 176 TYR A C 1
ATOM 1425 O O . TYR A 1 176 ? -11.346 -9.437 -3.924 1.00 93.94 176 TYR A O 1
ATOM 1433 N N . THR A 1 177 ? -11.323 -11.584 -4.616 1.00 94.38 177 THR A N 1
ATOM 1434 C CA . THR A 1 177 ? -12.162 -12.118 -3.544 1.00 94.38 177 THR A CA 1
ATOM 1435 C C . THR A 1 177 ? -11.300 -12.986 -2.645 1.00 94.38 177 THR A C 1
ATOM 1437 O O . THR A 1 177 ? -10.922 -14.093 -3.017 1.00 94.38 177 THR A O 1
ATOM 1440 N N . THR A 1 178 ? -10.979 -12.464 -1.467 1.00 92.44 178 THR A N 1
ATOM 1441 C CA . THR A 1 178 ? -10.108 -13.127 -0.498 1.00 92.44 178 THR A CA 1
ATOM 1442 C C . THR A 1 178 ? -10.933 -13.952 0.481 1.00 92.44 178 THR A C 1
ATOM 1444 O O . THR A 1 178 ? -11.831 -13.394 1.110 1.00 92.44 178 THR A O 1
ATOM 1447 N N . PRO A 1 179 ? -10.619 -15.240 0.690 1.00 93.50 179 PRO A N 1
ATOM 1448 C CA . PRO A 1 179 ? -11.239 -16.011 1.754 1.00 93.50 179 PRO A CA 1
ATOM 1449 C C . PRO A 1 179 ? -10.971 -15.384 3.117 1.00 93.50 179 PRO A C 1
ATOM 1451 O O . PRO A 1 179 ? -9.810 -15.162 3.475 1.00 93.50 179 PRO A O 1
ATOM 1454 N N . MET A 1 180 ? -12.019 -15.106 3.892 1.00 93.50 180 MET A N 1
ATOM 1455 C CA . MET A 1 180 ? -11.856 -14.432 5.180 1.00 93.50 180 MET A CA 1
ATOM 1456 C C . MET A 1 180 ? -10.955 -15.234 6.126 1.00 93.50 180 MET A C 1
ATOM 1458 O O . MET A 1 180 ? -10.064 -14.684 6.776 1.00 93.50 180 MET A O 1
ATOM 1462 N N . GLU A 1 181 ? -11.132 -16.556 6.138 1.00 93.50 181 GLU A N 1
ATOM 1463 C CA . GLU A 1 181 ? -10.296 -17.487 6.897 1.00 93.50 181 GLU A CA 1
ATOM 1464 C C . GLU A 1 181 ? -8.802 -17.347 6.574 1.00 93.50 181 GLU A C 1
ATOM 1466 O O . GLU A 1 181 ? -7.967 -17.446 7.473 1.00 93.50 181 GLU A O 1
ATOM 1471 N N . ALA A 1 182 ? -8.451 -17.039 5.320 1.00 93.88 182 ALA A N 1
ATOM 1472 C CA . ALA A 1 182 ? -7.064 -16.892 4.906 1.00 93.88 182 ALA A CA 1
ATOM 1473 C C . ALA A 1 182 ? -6.435 -15.636 5.516 1.00 93.88 182 ALA A C 1
ATOM 1475 O O . ALA A 1 182 ? -5.288 -15.685 5.958 1.00 93.88 182 ALA A O 1
ATOM 1476 N N . THR A 1 183 ? -7.175 -14.527 5.605 1.00 94.50 183 THR A N 1
ATOM 1477 C CA . THR A 1 183 ? -6.711 -13.315 6.297 1.00 94.50 183 THR A CA 1
ATOM 1478 C C . THR A 1 183 ? -6.486 -13.584 7.788 1.00 94.50 183 THR A C 1
ATOM 1480 O O . THR A 1 183 ? -5.477 -13.135 8.332 1.00 94.50 183 THR A O 1
ATOM 1483 N N . LEU A 1 184 ? -7.373 -14.345 8.448 1.00 93.88 184 LEU A N 1
ATOM 1484 C CA . LEU A 1 184 ? -7.219 -14.709 9.867 1.00 93.88 184 LEU A CA 1
ATOM 1485 C C . LEU A 1 184 ? -5.973 -15.558 10.096 1.00 93.88 184 LEU A C 1
ATOM 1487 O O . LEU A 1 184 ? -5.117 -15.201 10.903 1.00 93.88 184 LEU A O 1
ATOM 1491 N N . LEU A 1 185 ? -5.861 -16.638 9.325 1.00 94.88 185 LEU A N 1
ATOM 1492 C CA . LEU A 1 185 ? -4.750 -17.576 9.366 1.00 94.88 185 LEU A CA 1
ATOM 1493 C C . LEU A 1 185 ? -3.416 -16.869 9.090 1.00 94.88 185 LEU A C 1
ATOM 1495 O O . LEU A 1 185 ? -2.425 -17.128 9.764 1.00 94.88 185 LEU A O 1
ATOM 1499 N N . ARG A 1 186 ? -3.378 -15.944 8.124 1.00 94.94 186 ARG A N 1
ATOM 1500 C CA . ARG A 1 186 ? -2.176 -15.163 7.793 1.00 94.94 186 ARG A CA 1
ATOM 1501 C C . ARG A 1 186 ? -1.833 -14.129 8.864 1.00 94.94 186 ARG A C 1
ATOM 1503 O O . ARG A 1 186 ? -0.655 -13.925 9.137 1.00 94.94 186 ARG A O 1
ATOM 1510 N N . ASN A 1 187 ? -2.823 -13.514 9.516 1.00 95.19 187 ASN A N 1
ATOM 1511 C CA . ASN A 1 187 ? -2.564 -12.663 10.678 1.00 95.19 187 ASN A CA 1
ATOM 1512 C C . ASN A 1 187 ? -2.012 -13.465 11.868 1.00 95.19 187 ASN A C 1
ATOM 1514 O O . ASN A 1 187 ? -1.156 -12.946 12.577 1.00 95.19 187 ASN A O 1
ATOM 1518 N N . GLU A 1 188 ? -2.496 -14.687 12.099 1.00 94.94 188 GLU A N 1
ATOM 1519 C CA . GLU A 1 188 ? -2.010 -15.572 13.169 1.00 94.94 188 GLU A CA 1
ATOM 1520 C C . GLU A 1 188 ? -0.612 -16.127 12.872 1.00 94.94 188 GLU A C 1
ATOM 1522 O O . GLU A 1 188 ? 0.238 -16.155 13.758 1.00 94.94 188 GLU A O 1
ATOM 1527 N N . TYR A 1 189 ? -0.358 -16.503 11.616 1.00 95.31 189 TYR A N 1
ATOM 1528 C CA . TYR A 1 189 ? 0.955 -16.943 11.142 1.00 95.31 189 TYR A CA 1
ATOM 1529 C C . TYR A 1 189 ? 2.038 -15.874 11.326 1.00 95.31 189 TYR A C 1
ATOM 1531 O O . TYR A 1 189 ? 3.193 -16.205 11.589 1.00 95.31 189 TYR A O 1
ATOM 1539 N N . ASP A 1 190 ? 1.655 -14.599 11.207 1.00 94.88 190 ASP A N 1
ATOM 1540 C CA . ASP A 1 190 ? 2.550 -13.449 11.300 1.00 94.88 190 ASP A CA 1
ATOM 1541 C C . ASP A 1 190 ? 3.593 -13.471 10.163 1.00 94.88 190 ASP A C 1
ATOM 1543 O O . ASP A 1 190 ? 3.237 -13.428 8.982 1.00 94.88 190 ASP A O 1
ATOM 1547 N N . ASN A 1 191 ? 4.879 -13.524 10.494 1.00 96.31 191 ASN A N 1
ATOM 1548 C CA . ASN A 1 191 ? 5.977 -13.369 9.553 1.00 96.31 191 ASN A CA 1
ATOM 1549 C C . ASN A 1 191 ? 6.905 -14.580 9.553 1.00 96.31 191 ASN A C 1
ATOM 1551 O O . ASN A 1 191 ? 6.991 -15.334 10.522 1.00 96.31 191 ASN A O 1
ATOM 1555 N N . HIS A 1 192 ? 7.681 -14.720 8.478 1.00 95.31 192 HIS A N 1
ATOM 1556 C CA . HIS A 1 192 ? 8.661 -15.796 8.379 1.00 95.31 192 HIS A CA 1
ATOM 1557 C C . HIS A 1 192 ? 9.728 -15.698 9.485 1.00 95.31 192 HIS A C 1
ATOM 1559 O O . HIS A 1 192 ? 10.118 -14.587 9.867 1.00 95.31 192 HIS A O 1
ATOM 1565 N N . PRO A 1 193 ? 10.297 -16.829 9.957 1.00 93.88 193 PRO A N 1
ATOM 1566 C CA . PRO A 1 193 ? 11.195 -16.856 11.120 1.00 93.88 193 PRO A CA 1
ATOM 1567 C C . PRO A 1 193 ? 12.390 -15.893 11.041 1.00 93.88 193 PRO A C 1
ATOM 1569 O O . PRO A 1 193 ? 12.841 -15.355 12.053 1.00 93.88 193 PRO A O 1
ATOM 1572 N N . ALA A 1 194 ? 12.887 -15.627 9.829 1.00 93.31 194 ALA A N 1
ATOM 1573 C CA . ALA A 1 194 ? 14.003 -14.713 9.602 1.00 93.31 194 ALA A CA 1
ATOM 1574 C C . ALA A 1 194 ? 13.710 -13.269 10.054 1.00 93.31 194 ALA A C 1
ATOM 1576 O O . ALA A 1 194 ? 14.643 -12.544 10.402 1.00 93.31 194 ALA A O 1
ATOM 1577 N N . VAL A 1 195 ? 12.441 -12.847 10.080 1.00 94.44 195 VAL A N 1
ATOM 1578 C CA . VAL A 1 195 ? 12.028 -11.528 10.585 1.00 94.44 195 VAL A CA 1
ATOM 1579 C C . VAL A 1 195 ? 12.226 -11.446 12.097 1.00 94.44 195 VAL A C 1
A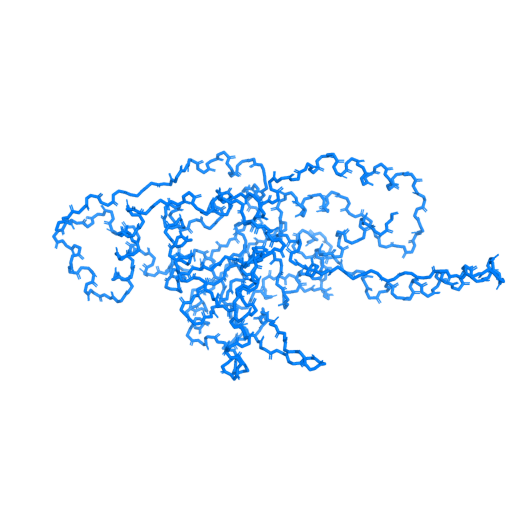TOM 1581 O O . VAL A 1 195 ? 12.828 -10.486 12.578 1.00 94.44 195 VAL A O 1
ATOM 1584 N N . GLY A 1 196 ? 11.813 -12.481 12.837 1.00 92.56 196 GLY A N 1
ATOM 1585 C CA . GLY A 1 196 ? 11.987 -12.560 14.292 1.00 92.56 196 GLY A CA 1
ATOM 1586 C C . GLY A 1 196 ? 13.456 -12.519 14.726 1.00 92.56 196 GLY A C 1
ATOM 1587 O O . GLY A 1 196 ? 13.791 -11.914 15.739 1.00 92.56 196 GLY A O 1
ATOM 1588 N N . ALA A 1 197 ? 14.360 -13.067 13.910 1.00 92.50 197 ALA A N 1
ATOM 1589 C CA . ALA A 1 197 ? 15.801 -12.990 14.151 1.00 92.50 197 ALA A CA 1
ATOM 1590 C C . ALA A 1 197 ? 16.411 -11.592 13.892 1.00 92.50 197 ALA A C 1
ATOM 1592 O O . ALA A 1 197 ? 17.573 -11.365 14.222 1.00 92.50 197 ALA A O 1
ATOM 1593 N N . ASN A 1 198 ? 15.665 -10.659 13.284 1.00 94.62 198 ASN A N 1
ATOM 1594 C CA . ASN A 1 198 ? 16.187 -9.384 12.772 1.00 94.62 198 ASN A CA 1
ATOM 1595 C C . ASN A 1 198 ? 15.314 -8.163 13.118 1.00 94.62 198 ASN A C 1
ATOM 1597 O O . ASN A 1 198 ? 15.401 -7.140 12.436 1.00 94.62 198 ASN A O 1
ATOM 1601 N N . LEU A 1 199 ? 14.505 -8.234 14.182 1.00 94.31 199 LEU A N 1
ATOM 1602 C CA . LEU A 1 199 ? 13.483 -7.230 14.528 1.00 94.31 199 LEU A CA 1
ATOM 1603 C C . LEU A 1 199 ? 13.982 -5.777 14.466 1.00 94.31 199 LEU A C 1
ATOM 1605 O O . LEU A 1 199 ? 13.421 -4.968 13.736 1.00 94.31 199 LEU A O 1
ATOM 1609 N N . ALA A 1 200 ? 15.086 -5.443 15.138 1.00 94.50 200 ALA A N 1
ATOM 1610 C CA . ALA A 1 200 ? 15.600 -4.067 15.152 1.00 94.50 200 ALA A CA 1
ATOM 1611 C C . ALA A 1 200 ? 16.000 -3.553 13.752 1.00 94.50 200 ALA A C 1
ATOM 1613 O O . ALA A 1 200 ? 15.810 -2.381 13.424 1.00 94.50 200 ALA A O 1
ATOM 1614 N N . ALA A 1 201 ? 16.550 -4.427 12.903 1.00 94.69 201 ALA A N 1
ATOM 1615 C CA . ALA A 1 201 ? 16.933 -4.070 11.539 1.00 94.69 201 ALA A CA 1
ATOM 1616 C C . ALA A 1 201 ? 15.711 -3.940 10.616 1.00 94.69 201 ALA A C 1
ATOM 1618 O O . ALA A 1 201 ? 15.707 -3.094 9.717 1.00 94.69 201 ALA A O 1
ATOM 1619 N N . VAL A 1 202 ? 14.685 -4.763 10.843 1.00 95.38 202 VAL A N 1
ATOM 1620 C CA . VAL A 1 202 ? 13.397 -4.704 10.144 1.00 95.38 202 VAL A CA 1
ATOM 1621 C C . VAL A 1 202 ? 12.660 -3.418 10.511 1.00 95.38 202 VAL A C 1
ATOM 1623 O O . VAL A 1 202 ? 12.304 -2.653 9.617 1.00 95.38 202 VAL A O 1
ATOM 1626 N N . GLU A 1 203 ? 12.522 -3.114 11.802 1.00 96.44 203 GLU A N 1
ATOM 1627 C CA . GLU A 1 203 ? 11.848 -1.902 12.271 1.00 96.44 203 GLU A CA 1
ATOM 1628 C C . GLU A 1 203 ? 12.528 -0.639 11.754 1.00 96.44 203 GLU A C 1
ATOM 1630 O O . GLU A 1 203 ? 11.859 0.237 11.213 1.00 96.44 203 GLU A O 1
ATOM 1635 N N . LYS A 1 204 ? 13.863 -0.569 11.822 1.00 95.50 204 LYS A N 1
ATOM 1636 C CA . LYS A 1 204 ? 14.619 0.573 11.296 1.00 95.50 204 LYS A CA 1
ATOM 1637 C C . LYS A 1 204 ? 14.325 0.837 9.821 1.00 95.50 204 LYS A C 1
ATOM 1639 O O . LYS A 1 204 ? 14.320 1.986 9.383 1.00 95.50 204 LYS A O 1
ATOM 1644 N N . LYS A 1 205 ? 14.095 -0.213 9.032 1.00 93.81 205 LYS A N 1
ATOM 1645 C CA . LYS A 1 205 ? 13.708 -0.041 7.633 1.00 93.81 205 LYS A CA 1
ATOM 1646 C C . LYS A 1 205 ? 12.265 0.365 7.475 1.00 93.81 205 LYS A C 1
ATOM 1648 O O . LYS A 1 205 ? 12.023 1.242 6.659 1.00 93.81 205 LYS A O 1
ATOM 1653 N N . PHE A 1 206 ? 11.341 -0.228 8.223 1.00 95.62 206 PHE A N 1
ATOM 1654 C CA . PHE A 1 206 ? 9.955 0.211 8.158 1.00 95.62 206 PHE A CA 1
ATOM 1655 C C . PHE A 1 206 ? 9.818 1.666 8.592 1.00 95.62 206 PHE A C 1
ATOM 1657 O O . PHE A 1 206 ? 9.183 2.426 7.884 1.00 95.62 206 PHE A O 1
ATOM 1664 N N . ALA A 1 207 ? 10.528 2.101 9.629 1.00 94.75 207 ALA A N 1
ATOM 1665 C CA . ALA A 1 207 ? 10.615 3.503 10.017 1.00 94.75 207 ALA A CA 1
ATOM 1666 C C . ALA A 1 207 ? 11.123 4.403 8.872 1.00 94.75 207 ALA A C 1
ATOM 1668 O O . ALA A 1 207 ? 10.541 5.450 8.604 1.00 94.75 207 ALA A O 1
ATOM 1669 N N . LYS A 1 208 ? 12.160 3.974 8.132 1.00 92.19 208 LYS A N 1
ATOM 1670 C CA . LYS A 1 208 ? 12.638 4.691 6.935 1.00 92.19 208 LYS A CA 1
ATOM 1671 C C . LYS A 1 208 ? 11.615 4.676 5.788 1.00 92.19 208 LYS A C 1
ATOM 1673 O O . LYS A 1 208 ? 11.486 5.662 5.071 1.00 92.19 208 LYS A O 1
ATOM 1678 N N . GLU A 1 209 ? 10.945 3.558 5.538 1.00 92.62 209 GLU A N 1
ATOM 1679 C CA . GLU A 1 209 ? 9.939 3.457 4.474 1.00 92.62 209 GLU A CA 1
ATOM 1680 C C . GLU A 1 209 ? 8.688 4.283 4.793 1.00 92.62 209 GLU A C 1
ATOM 1682 O O . GLU A 1 209 ? 8.158 4.941 3.904 1.00 92.62 209 GLU A O 1
ATOM 1687 N N . GLU A 1 210 ? 8.267 4.299 6.056 1.00 92.88 210 GLU A N 1
ATOM 1688 C CA . GLU A 1 210 ? 7.193 5.135 6.587 1.00 92.88 210 GLU A CA 1
ATOM 1689 C C . GLU A 1 210 ? 7.562 6.613 6.442 1.00 92.88 210 GLU A C 1
ATOM 1691 O O . GLU A 1 210 ? 6.771 7.385 5.909 1.00 92.88 210 GLU A O 1
ATOM 1696 N N . TRP A 1 211 ? 8.797 6.985 6.801 1.00 90.75 211 TRP A N 1
ATOM 1697 C CA . TRP A 1 211 ? 9.339 8.333 6.616 1.00 90.75 211 TRP A CA 1
ATOM 1698 C C . TRP A 1 211 ? 9.269 8.812 5.161 1.00 90.75 211 TRP A C 1
ATOM 1700 O O . TRP A 1 211 ? 8.923 9.962 4.910 1.00 90.75 211 TRP A O 1
ATOM 1710 N N . ASN A 1 212 ? 9.548 7.917 4.208 1.00 90.56 212 ASN A N 1
ATOM 1711 C CA . ASN A 1 212 ? 9.451 8.180 2.768 1.00 90.56 212 ASN A CA 1
ATOM 1712 C C . ASN A 1 212 ? 8.035 7.975 2.198 1.00 90.56 212 ASN A C 1
ATOM 1714 O O . ASN A 1 212 ? 7.858 8.004 0.981 1.00 90.56 212 ASN A O 1
ATOM 1718 N N . SER A 1 213 ? 7.036 7.718 3.046 1.00 92.44 213 SER A N 1
ATOM 1719 C CA . SER A 1 213 ? 5.640 7.488 2.652 1.00 92.44 213 SER A CA 1
ATOM 1720 C C . SER A 1 213 ? 5.421 6.318 1.693 1.00 92.44 213 SER A C 1
ATOM 1722 O O . SER A 1 213 ? 4.446 6.284 0.945 1.00 92.44 213 SER A O 1
ATOM 1724 N N . TYR A 1 214 ? 6.294 5.311 1.739 1.00 94.25 214 TYR A N 1
ATOM 1725 C CA . TYR A 1 214 ? 6.153 4.097 0.932 1.00 94.25 214 TYR A CA 1
ATOM 1726 C C . TYR A 1 214 ? 5.067 3.154 1.447 1.00 94.25 214 TYR A C 1
ATOM 1728 O O . TYR A 1 214 ? 4.587 2.304 0.695 1.00 94.25 214 TYR A O 1
ATOM 1736 N N . HIS A 1 215 ? 4.663 3.305 2.705 1.00 95.94 215 HIS A N 1
ATOM 1737 C CA . HIS A 1 215 ? 3.523 2.619 3.293 1.00 95.94 215 HIS A CA 1
ATOM 1738 C C . HIS A 1 215 ? 2.859 3.496 4.355 1.00 95.94 215 HIS A C 1
ATOM 1740 O O . HIS A 1 215 ? 3.429 4.481 4.827 1.00 95.94 215 HIS A O 1
ATOM 1746 N N . ILE A 1 216 ? 1.651 3.104 4.739 1.00 97.69 216 ILE A N 1
ATOM 1747 C CA . ILE A 1 216 ? 0.905 3.677 5.853 1.00 97.69 216 ILE A CA 1
ATOM 1748 C C . ILE A 1 216 ? 0.731 2.574 6.888 1.00 97.69 216 ILE A C 1
ATOM 1750 O O . ILE A 1 216 ? 0.271 1.481 6.554 1.00 97.69 216 ILE A O 1
ATOM 1754 N N . HIS A 1 217 ? 1.100 2.844 8.137 1.00 97.69 217 HIS A N 1
ATOM 1755 C CA . HIS A 1 217 ? 0.885 1.917 9.242 1.00 97.69 217 HIS A CA 1
ATOM 1756 C C . HIS A 1 217 ? -0.303 2.337 10.110 1.00 97.69 217 HIS A C 1
ATOM 1758 O O . HIS A 1 217 ? -0.533 3.517 10.386 1.00 97.69 217 HIS A O 1
ATOM 1764 N N . TYR A 1 218 ? -1.051 1.334 10.547 1.00 98.62 218 TYR A N 1
ATOM 1765 C CA . TYR A 1 218 ? -2.232 1.398 11.395 1.00 98.62 218 TYR A CA 1
ATOM 1766 C C . TYR A 1 218 ? -2.018 0.505 12.614 1.00 98.62 218 TYR A C 1
ATOM 1768 O O . TYR A 1 218 ? -1.114 -0.330 12.643 1.00 98.62 218 TYR A O 1
ATOM 1776 N N . LEU A 1 219 ? -2.888 0.624 13.611 1.00 98.56 219 LEU A N 1
ATOM 1777 C CA . LEU A 1 219 ? -2.959 -0.341 14.702 1.00 98.56 219 LEU A CA 1
ATOM 1778 C C . LEU A 1 219 ? -3.384 -1.697 14.133 1.00 98.56 219 LEU A C 1
ATOM 1780 O O . LEU A 1 219 ? -4.379 -1.767 13.414 1.00 98.56 219 LEU A O 1
ATOM 1784 N N . ARG A 1 220 ? -2.670 -2.777 14.479 1.00 97.88 220 ARG A N 1
ATOM 1785 C CA . ARG A 1 220 ? -2.866 -4.102 13.865 1.00 97.88 220 ARG A CA 1
ATOM 1786 C C . ARG A 1 220 ? -4.319 -4.538 13.862 1.00 97.88 220 ARG A C 1
ATOM 1788 O O . ARG A 1 220 ? -4.792 -4.948 12.817 1.00 97.88 220 ARG A O 1
ATOM 1795 N N . PHE A 1 221 ? -5.043 -4.364 14.973 1.00 97.12 221 PHE A N 1
ATOM 1796 C CA . PHE A 1 221 ? -6.442 -4.803 15.124 1.00 97.12 221 PHE A CA 1
ATOM 1797 C C . PHE A 1 221 ? -7.416 -4.219 14.083 1.00 97.12 221 PHE A C 1
ATOM 1799 O O . PHE A 1 221 ? -8.498 -4.763 13.901 1.00 97.12 221 PHE A O 1
ATOM 1806 N N . VAL A 1 222 ? -7.041 -3.137 13.390 1.00 97.56 222 VAL A N 1
ATOM 1807 C CA . VAL A 1 222 ? -7.845 -2.539 12.316 1.00 97.56 222 VAL A CA 1
ATOM 1808 C C . VAL A 1 222 ? -8.029 -3.491 11.127 1.00 97.56 222 VAL A C 1
ATOM 1810 O O . VAL A 1 222 ? -8.969 -3.315 10.355 1.00 97.56 222 VAL A O 1
ATOM 1813 N N . TYR A 1 223 ? -7.195 -4.532 11.005 1.00 96.6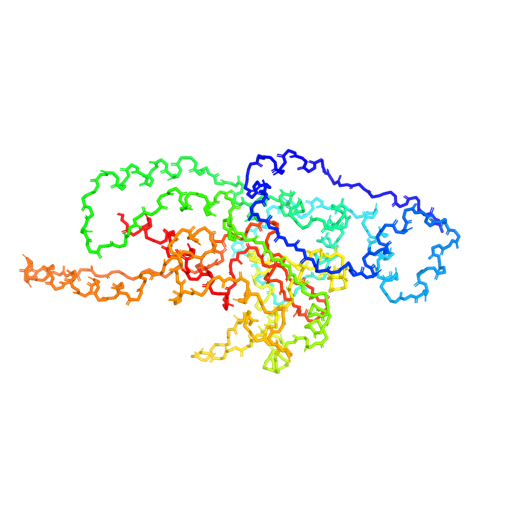2 223 TYR A N 1
ATOM 1814 C CA . TYR A 1 223 ? -7.312 -5.543 9.951 1.00 96.62 223 TYR A CA 1
ATOM 1815 C C . TYR A 1 223 ? -8.714 -6.175 9.865 1.00 96.62 223 TYR A C 1
ATOM 1817 O O . TYR A 1 223 ? -9.159 -6.508 8.774 1.00 96.62 223 TYR A O 1
ATOM 1825 N N . GLU A 1 224 ? -9.426 -6.275 10.993 1.00 95.19 224 GLU A N 1
ATOM 1826 C CA . GLU A 1 224 ? -10.767 -6.873 11.095 1.00 95.19 224 GLU A CA 1
ATOM 1827 C C . GLU A 1 224 ? -11.870 -6.024 10.443 1.00 95.19 224 GLU A C 1
ATOM 1829 O O . GLU A 1 224 ? -12.985 -6.498 10.245 1.00 95.19 224 GLU A O 1
ATOM 1834 N N . PHE A 1 225 ? -11.582 -4.759 10.130 1.00 96.00 225 PHE A N 1
ATOM 1835 C CA . PHE A 1 225 ? -12.550 -3.811 9.577 1.00 96.00 225 PHE A CA 1
ATOM 1836 C C . PHE A 1 225 ? -12.273 -3.449 8.114 1.00 96.00 225 PHE A C 1
ATOM 1838 O O . PHE A 1 225 ? -13.060 -2.722 7.512 1.00 96.00 225 PHE A O 1
ATOM 1845 N N . LEU A 1 226 ? -11.158 -3.916 7.542 1.00 95.50 226 LEU A N 1
ATOM 1846 C CA . LEU A 1 226 ? -10.762 -3.595 6.173 1.00 95.50 226 LEU A CA 1
ATOM 1847 C C . LEU A 1 226 ? -11.289 -4.653 5.192 1.00 95.50 226 LEU A C 1
ATOM 1849 O O . LEU A 1 226 ? -10.799 -5.784 5.209 1.00 95.50 226 LEU A O 1
ATOM 1853 N N . PRO A 1 227 ? -12.244 -4.308 4.310 1.00 91.00 227 PRO A N 1
ATOM 1854 C CA . PRO A 1 227 ? -12.798 -5.261 3.357 1.00 91.00 227 PRO A CA 1
ATOM 1855 C C . PRO A 1 227 ? -11.753 -5.696 2.323 1.00 91.00 227 PRO A C 1
ATOM 1857 O O . PRO A 1 227 ? -10.949 -4.891 1.851 1.00 91.00 227 PRO A O 1
ATOM 1860 N N . GLY A 1 228 ? -11.766 -6.985 1.979 1.00 91.19 228 GLY A N 1
ATOM 1861 C CA . GLY A 1 228 ? -10.885 -7.586 0.976 1.00 91.19 228 GLY A CA 1
ATOM 1862 C C . GLY A 1 228 ? -9.390 -7.531 1.299 1.00 91.19 228 GLY A C 1
ATOM 1863 O O . GLY A 1 228 ? -8.565 -7.722 0.407 1.00 91.19 228 GLY A O 1
ATOM 1864 N N . LEU A 1 229 ? -9.030 -7.269 2.559 1.00 95.56 229 LEU A N 1
ATOM 1865 C CA . LEU A 1 229 ? -7.650 -7.243 3.027 1.00 95.56 229 LEU A CA 1
ATOM 1866 C C . LEU A 1 229 ? -6.963 -8.600 2.837 1.00 95.56 229 LEU A C 1
ATOM 1868 O O . LEU A 1 229 ? -7.427 -9.623 3.351 1.00 95.56 229 LEU A O 1
ATOM 1872 N N . VAL A 1 230 ? -5.790 -8.572 2.208 1.00 95.69 230 VAL A N 1
ATOM 1873 C CA . VAL A 1 230 ? -4.870 -9.709 2.122 1.00 95.69 230 VAL A CA 1
ATOM 1874 C C . VAL A 1 230 ? -3.644 -9.409 2.976 1.00 95.69 230 VAL A C 1
ATOM 1876 O O . VAL A 1 230 ? -3.017 -8.364 2.816 1.00 95.69 230 VAL A O 1
ATOM 1879 N N . ILE A 1 231 ? -3.289 -10.330 3.874 1.00 96.75 231 ILE A N 1
ATOM 1880 C CA . ILE A 1 231 ? -2.098 -10.206 4.723 1.00 96.75 231 ILE A CA 1
ATOM 1881 C C . ILE A 1 231 ? -0.983 -11.075 4.148 1.00 96.75 231 ILE A C 1
ATOM 1883 O O . ILE A 1 231 ? -1.055 -12.302 4.140 1.00 96.75 231 ILE A O 1
ATOM 1887 N N . ASN A 1 232 ? 0.068 -10.426 3.670 1.00 96.81 232 ASN A N 1
ATOM 1888 C CA . ASN A 1 232 ? 1.228 -11.072 3.083 1.00 96.81 232 ASN A CA 1
ATOM 1889 C C . ASN A 1 232 ? 2.337 -11.163 4.145 1.00 96.81 232 ASN A C 1
ATOM 1891 O O . ASN A 1 232 ? 2.710 -10.127 4.705 1.00 96.81 232 ASN A O 1
ATOM 1895 N N . PRO A 1 233 ? 2.868 -12.360 4.449 1.00 96.38 233 PRO A N 1
ATOM 1896 C CA . PRO A 1 233 ? 3.988 -12.502 5.368 1.00 96.38 233 PRO A CA 1
ATOM 1897 C C . PRO A 1 233 ? 5.214 -11.737 4.880 1.00 96.38 233 PRO A C 1
ATOM 1899 O O . PRO A 1 233 ? 5.504 -11.665 3.686 1.00 96.38 233 PRO A O 1
ATOM 1902 N N . ILE A 1 234 ? 5.981 -11.193 5.812 1.00 96.12 234 ILE A N 1
ATOM 1903 C CA . ILE A 1 234 ? 7.258 -10.557 5.514 1.00 96.12 234 ILE A CA 1
ATOM 1904 C C . ILE A 1 234 ? 8.362 -11.612 5.573 1.00 96.12 234 ILE A C 1
ATOM 1906 O O . ILE A 1 234 ? 8.414 -12.441 6.483 1.00 96.12 234 ILE A O 1
ATOM 1910 N N . GLN A 1 235 ? 9.293 -11.531 4.628 1.00 93.94 235 GLN A N 1
ATOM 1911 C CA . GLN A 1 235 ? 10.557 -12.250 4.636 1.00 93.94 235 GLN A CA 1
ATOM 1912 C C . GLN A 1 235 ? 11.716 -11.267 4.819 1.00 93.94 235 GLN A C 1
ATOM 1914 O O . GLN A 1 235 ? 11.760 -10.185 4.226 1.00 93.94 235 GLN A O 1
ATOM 1919 N N . TRP A 1 236 ? 12.711 -11.688 5.597 1.00 93.62 236 TRP A N 1
ATOM 1920 C CA . TRP A 1 236 ? 14.009 -11.031 5.648 1.00 93.62 236 TRP A CA 1
ATOM 1921 C C . TRP A 1 236 ? 15.019 -11.814 4.810 1.00 93.62 236 TRP A C 1
ATOM 1923 O O . TRP A 1 236 ? 15.301 -12.979 5.095 1.00 93.62 236 TRP 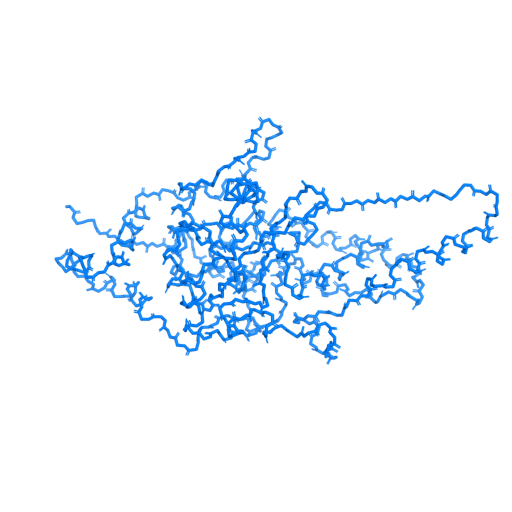A O 1
ATOM 1933 N N . VAL A 1 237 ? 15.545 -11.186 3.760 1.00 89.62 237 VAL A N 1
ATOM 1934 C CA . VAL A 1 237 ? 16.522 -11.796 2.847 1.00 89.62 237 VAL A CA 1
ATOM 1935 C C . VAL A 1 237 ? 17.865 -11.115 3.039 1.00 89.62 237 VAL A C 1
ATOM 1937 O O . VAL A 1 237 ? 17.958 -9.896 2.938 1.00 89.62 237 VAL A O 1
ATOM 1940 N N . PHE A 1 238 ? 18.916 -11.881 3.308 1.00 86.81 238 PHE A N 1
ATOM 1941 C CA . PHE A 1 238 ? 20.274 -11.350 3.325 1.00 86.81 238 PHE A CA 1
ATOM 1942 C C . PHE A 1 238 ? 20.878 -11.423 1.928 1.00 86.81 238 PHE A C 1
ATOM 1944 O O . PHE A 1 238 ? 21.023 -12.510 1.379 1.00 86.81 238 PHE A O 1
ATOM 1951 N N . ASP A 1 239 ? 21.262 -10.272 1.382 1.00 78.56 239 ASP A N 1
ATOM 1952 C CA . ASP A 1 239 ? 22.007 -10.188 0.129 1.00 78.56 239 ASP A CA 1
ATOM 1953 C C . ASP A 1 239 ? 23.219 -9.267 0.306 1.00 78.56 239 ASP A C 1
ATOM 1955 O O . ASP A 1 239 ? 23.101 -8.156 0.826 1.00 78.56 239 ASP A O 1
ATOM 1959 N N . LYS A 1 240 ? 24.406 -9.737 -0.095 1.00 79.69 240 LYS A N 1
ATOM 1960 C CA . LYS A 1 240 ? 25.667 -8.963 -0.095 1.00 79.69 240 LYS A CA 1
ATOM 1961 C C . LYS A 1 240 ? 25.934 -8.174 1.202 1.00 79.69 240 LYS A C 1
ATOM 1963 O O . LYS A 1 240 ? 26.298 -7.002 1.173 1.00 79.69 240 LYS A O 1
ATOM 1968 N N . GLY A 1 241 ? 25.725 -8.808 2.359 1.00 81.38 241 GLY A N 1
ATOM 1969 C CA . GLY A 1 241 ? 25.964 -8.198 3.677 1.00 81.38 241 GLY A CA 1
ATOM 1970 C C . GLY A 1 241 ? 24.895 -7.196 4.136 1.00 81.38 241 GLY A C 1
ATOM 1971 O O . GLY A 1 241 ? 25.021 -6.618 5.213 1.00 81.38 241 GLY A O 1
ATOM 1972 N N . LYS A 1 242 ? 23.819 -7.008 3.363 1.00 84.38 242 LYS A N 1
ATOM 1973 C CA . LYS A 1 242 ? 22.687 -6.145 3.704 1.00 84.38 242 LYS A CA 1
ATOM 1974 C C . LYS A 1 242 ? 21.405 -6.969 3.699 1.00 84.38 242 LYS A C 1
ATOM 1976 O O . LYS A 1 242 ? 21.014 -7.553 2.695 1.00 84.38 242 LYS A O 1
ATOM 1981 N N . GLY A 1 243 ? 20.706 -6.993 4.829 1.00 86.94 243 GLY A N 1
ATOM 1982 C CA . GLY A 1 243 ? 19.355 -7.540 4.838 1.00 86.94 243 GLY A CA 1
ATOM 1983 C C . GLY A 1 243 ? 18.438 -6.702 3.949 1.00 86.94 243 GLY A C 1
ATOM 1984 O O . GLY A 1 243 ? 18.648 -5.493 3.808 1.00 86.94 243 GLY A O 1
ATOM 1985 N N . GLN A 1 244 ? 17.383 -7.294 3.402 1.00 88.56 244 GLN A N 1
ATOM 1986 C CA . GLN A 1 244 ? 16.330 -6.695 2.577 1.00 88.56 244 GLN A CA 1
ATOM 1987 C C . GLN A 1 244 ? 14.965 -7.213 3.043 1.00 88.56 244 GLN A C 1
ATOM 1989 O O . GLN A 1 244 ? 14.857 -8.337 3.526 1.00 88.56 244 GLN A O 1
ATOM 1994 N N . ILE A 1 245 ? 13.953 -6.347 2.974 1.00 91.94 245 ILE A N 1
ATOM 1995 C CA . ILE A 1 245 ? 12.567 -6.730 3.266 1.00 91.94 245 ILE A CA 1
ATOM 1996 C C . ILE A 1 245 ? 11.962 -7.187 1.945 1.00 91.94 245 ILE A C 1
ATOM 1998 O O . ILE A 1 245 ? 12.055 -6.465 0.954 1.00 91.94 245 ILE A O 1
ATOM 2002 N N . CYS A 1 246 ? 11.356 -8.366 1.946 1.00 92.38 246 CYS A N 1
ATOM 2003 C CA . CYS A 1 246 ? 10.544 -8.865 0.849 1.00 92.38 246 CYS A CA 1
ATOM 2004 C C . CYS A 1 246 ? 9.148 -9.162 1.394 1.00 92.38 246 CYS A C 1
ATOM 2006 O O . CYS A 1 246 ? 9.024 -9.740 2.474 1.00 92.38 246 CYS A O 1
ATOM 2008 N N . ILE A 1 247 ? 8.111 -8.745 0.676 1.00 94.69 247 ILE A N 1
ATOM 2009 C CA . ILE A 1 247 ? 6.734 -9.081 1.022 1.00 94.69 247 ILE A CA 1
ATOM 2010 C C . ILE A 1 247 ? 6.402 -10.364 0.272 1.00 94.69 247 ILE A C 1
ATOM 2012 O O . ILE A 1 247 ? 6.323 -10.367 -0.957 1.00 94.69 247 ILE A O 1
ATOM 2016 N N . ASP A 1 248 ? 6.257 -11.468 0.998 1.00 93.44 248 ASP A N 1
ATOM 2017 C CA . ASP A 1 248 ? 5.989 -12.768 0.402 1.00 93.44 248 ASP A CA 1
ATOM 2018 C C . ASP A 1 248 ? 4.539 -12.843 -0.070 1.00 93.44 248 ASP A C 1
ATOM 2020 O O . ASP A 1 248 ? 3.615 -13.223 0.647 1.00 93.44 248 ASP A O 1
ATOM 2024 N N . CYS A 1 249 ? 4.361 -12.445 -1.323 1.00 92.25 249 CYS A N 1
ATOM 2025 C CA . CYS A 1 249 ? 3.079 -12.433 -2.002 1.00 92.25 249 CYS A CA 1
ATOM 2026 C C . CYS A 1 249 ? 2.667 -13.822 -2.511 1.00 92.25 249 CYS A C 1
ATOM 2028 O O . CYS A 1 249 ? 1.586 -13.938 -3.084 1.00 92.25 249 CYS A O 1
ATOM 2030 N N . SER A 1 250 ? 3.500 -14.861 -2.344 1.00 90.06 250 SER A N 1
ATOM 2031 C CA . SER A 1 250 ? 3.285 -16.202 -2.922 1.00 90.06 250 SER A CA 1
ATOM 2032 C C . SER A 1 250 ? 3.026 -17.268 -1.863 1.00 90.06 250 SER A C 1
ATOM 2034 O O . SER A 1 250 ? 2.162 -18.122 -2.041 1.00 90.06 250 SER A O 1
ATOM 2036 N N . ASN A 1 251 ? 3.769 -17.226 -0.759 1.00 86.88 251 ASN A N 1
ATOM 2037 C CA . ASN A 1 251 ? 3.679 -18.232 0.289 1.00 86.88 251 ASN A CA 1
ATOM 2038 C C . ASN A 1 251 ? 3.034 -17.666 1.558 1.00 86.88 251 ASN A C 1
ATOM 2040 O O . ASN A 1 251 ? 2.557 -16.529 1.632 1.00 86.88 251 ASN A O 1
ATOM 2044 N N . GLY A 1 252 ? 2.950 -18.527 2.559 1.00 86.31 252 GLY A N 1
ATOM 2045 C CA . GLY A 1 252 ? 2.396 -18.242 3.865 1.00 86.31 252 GLY A CA 1
ATOM 2046 C C . GLY A 1 252 ? 2.079 -19.548 4.581 1.00 86.31 252 GLY A C 1
ATOM 2047 O O . GLY A 1 252 ? 2.662 -20.578 4.233 1.00 86.31 252 GLY A O 1
ATOM 2048 N N . PRO A 1 253 ? 1.155 -19.538 5.551 1.00 87.88 253 PRO A N 1
ATOM 2049 C CA . PRO A 1 253 ? 0.745 -20.765 6.235 1.00 87.88 253 PRO A CA 1
ATOM 2050 C C . PRO A 1 253 ? 0.168 -21.809 5.262 1.00 87.88 253 PRO A C 1
ATOM 2052 O O . PRO A 1 253 ? 0.312 -23.009 5.480 1.00 87.88 253 PRO A O 1
ATOM 2055 N N . ASN A 1 254 ? -0.449 -21.360 4.167 1.00 84.50 254 ASN A N 1
ATOM 2056 C CA . ASN A 1 254 ? -0.840 -22.167 3.016 1.00 84.50 254 ASN A CA 1
ATOM 2057 C C . ASN A 1 254 ? -0.886 -21.287 1.748 1.00 84.50 254 ASN A C 1
ATOM 2059 O O . ASN A 1 254 ? -0.655 -20.074 1.806 1.00 84.50 254 ASN A O 1
ATOM 2063 N N . SER A 1 255 ? -1.170 -21.892 0.592 1.00 81.62 255 SER A N 1
ATOM 2064 C CA . SER A 1 255 ? -1.326 -21.156 -0.671 1.00 81.62 255 SER A CA 1
ATOM 2065 C C . SER A 1 255 ? -2.559 -20.246 -0.675 1.00 81.62 255 SER A C 1
ATOM 2067 O O . SER A 1 255 ? -2.549 -19.214 -1.341 1.00 81.62 255 SER A O 1
ATOM 2069 N N . LEU A 1 256 ? -3.603 -20.578 0.093 1.00 83.12 256 LEU A N 1
ATOM 2070 C CA . LEU A 1 256 ? -4.839 -19.802 0.156 1.00 83.12 256 LEU A CA 1
ATOM 2071 C C . LEU A 1 256 ? -4.562 -18.358 0.610 1.00 83.12 256 LEU A C 1
ATOM 2073 O O . LEU A 1 256 ? -3.772 -18.097 1.522 1.00 83.12 256 LEU A O 1
ATOM 2077 N N . GLY A 1 257 ? -5.198 -17.395 -0.056 1.00 81.75 257 GLY A N 1
ATOM 2078 C CA . GLY A 1 257 ? -5.042 -15.973 0.254 1.00 81.75 257 GLY A CA 1
ATOM 2079 C C . GLY A 1 257 ? -3.690 -15.364 -0.129 1.00 81.75 257 GLY A C 1
ATOM 2080 O O . GLY A 1 257 ? -3.397 -14.260 0.311 1.00 81.75 257 GLY A O 1
ATOM 2081 N N . SER A 1 258 ? -2.853 -16.040 -0.921 1.00 91.19 258 SER A N 1
ATOM 2082 C CA . SER A 1 258 ? -1.689 -15.405 -1.554 1.00 91.19 258 SER A CA 1
ATOM 2083 C C . SER A 1 258 ? -2.155 -14.420 -2.627 1.00 91.19 258 SER A C 1
ATOM 2085 O O . SER A 1 258 ? -2.934 -14.790 -3.504 1.00 91.19 258 SER A O 1
ATOM 2087 N N . ILE A 1 259 ? -1.659 -13.176 -2.596 1.00 91.69 259 ILE A N 1
ATOM 2088 C CA . ILE A 1 259 ? -2.072 -12.170 -3.584 1.00 91.69 259 ILE A CA 1
ATOM 2089 C C . ILE A 1 259 ? -1.645 -12.537 -5.013 1.00 91.69 259 ILE A C 1
ATOM 2091 O O . ILE A 1 259 ? -2.378 -12.277 -5.962 1.00 91.69 259 ILE A O 1
ATOM 2095 N N . ASN A 1 260 ? -0.500 -13.204 -5.180 1.00 91.31 260 ASN A N 1
ATOM 2096 C CA . ASN A 1 260 ? -0.034 -13.621 -6.501 1.00 91.31 260 ASN A CA 1
ATOM 2097 C C . ASN A 1 260 ? -0.948 -14.672 -7.157 1.00 91.31 260 ASN A C 1
ATOM 2099 O O . ASN A 1 260 ? -0.884 -14.820 -8.369 1.00 91.31 260 ASN A O 1
ATOM 2103 N N . LEU A 1 261 ? -1.829 -15.357 -6.414 1.00 88.81 261 LEU A N 1
ATOM 2104 C CA . LEU A 1 261 ? -2.829 -16.249 -7.018 1.00 88.81 261 LEU A CA 1
ATOM 2105 C C . LEU A 1 261 ? -3.937 -15.504 -7.771 1.00 88.81 261 LEU A C 1
ATOM 2107 O O . LEU A 1 261 ? -4.585 -16.101 -8.625 1.00 88.81 261 LEU A O 1
ATOM 2111 N N . TYR A 1 262 ? -4.163 -14.225 -7.461 1.00 88.50 262 TYR A N 1
ATOM 2112 C CA . TYR A 1 262 ? -5.166 -13.403 -8.143 1.00 88.50 262 TYR A CA 1
ATOM 2113 C C . TYR A 1 262 ? -4.579 -12.575 -9.290 1.00 88.50 262 TYR A C 1
ATOM 2115 O O . TYR A 1 262 ? -5.325 -11.920 -10.009 1.00 88.50 262 TYR A O 1
ATOM 2123 N N . ILE A 1 263 ? -3.252 -12.558 -9.436 1.00 88.50 263 ILE A N 1
ATOM 2124 C CA . ILE A 1 263 ? -2.555 -11.789 -10.467 1.00 88.50 263 ILE A CA 1
ATOM 2125 C C . ILE A 1 263 ? -2.168 -12.757 -11.588 1.00 88.50 263 ILE A C 1
ATOM 2127 O O . ILE A 1 263 ? -1.518 -13.766 -11.299 1.00 88.50 263 ILE A O 1
ATOM 2131 N N . PRO A 1 264 ? -2.483 -12.458 -12.861 1.00 83.94 264 PRO A N 1
ATOM 2132 C CA . PRO A 1 264 ? -2.015 -13.268 -13.978 1.00 83.94 264 PRO A CA 1
ATOM 2133 C C . PRO A 1 264 ? -0.493 -13.450 -13.942 1.00 83.94 264 PRO A C 1
ATOM 2135 O O . PRO A 1 264 ? 0.269 -12.496 -13.735 1.00 83.94 264 PRO A O 1
ATOM 2138 N N . SER A 1 265 ? -0.036 -14.692 -14.123 1.00 74.44 265 SER A N 1
ATOM 2139 C CA . SER A 1 265 ? 1.395 -14.985 -14.132 1.00 74.44 265 SER A CA 1
ATOM 2140 C C . SER A 1 265 ? 2.075 -14.298 -15.309 1.00 74.44 265 SER A C 1
ATOM 2142 O O . SER A 1 265 ? 1.571 -14.311 -16.428 1.00 74.44 265 SER A O 1
ATOM 2144 N N . LEU A 1 266 ? 3.291 -13.792 -15.089 1.00 68.69 266 LEU A N 1
ATOM 2145 C CA . LEU A 1 266 ? 4.120 -13.220 -16.156 1.00 68.69 266 LEU A CA 1
ATOM 2146 C C . LEU A 1 266 ? 4.437 -14.225 -17.275 1.00 68.69 266 LEU A C 1
ATOM 2148 O O . LEU A 1 266 ? 4.722 -13.817 -18.398 1.00 68.69 266 LEU A O 1
ATOM 2152 N N . LYS A 1 267 ? 4.423 -15.531 -16.968 1.00 63.53 267 LYS A N 1
ATOM 2153 C CA . LYS A 1 267 ? 4.649 -16.602 -17.953 1.00 63.53 267 LYS A CA 1
ATOM 2154 C C . LYS A 1 267 ? 3.439 -16.838 -18.850 1.00 63.53 267 LYS A C 1
ATOM 2156 O O . LYS A 1 267 ? 3.611 -17.263 -19.987 1.00 63.53 267 LYS A O 1
ATOM 2161 N N . ASP A 1 268 ? 2.258 -16.520 -18.337 1.00 58.38 268 ASP A N 1
ATOM 2162 C CA . ASP A 1 268 ? 0.972 -16.765 -18.971 1.00 58.38 268 ASP A CA 1
ATOM 2163 C C . ASP A 1 268 ? 0.353 -15.447 -19.438 1.00 58.38 268 ASP A C 1
ATOM 2165 O O . ASP A 1 268 ? -0.862 -15.323 -19.410 1.00 58.38 268 ASP A O 1
ATOM 2169 N N . ALA A 1 269 ? 1.162 -14.445 -19.815 1.00 59.31 269 ALA A N 1
ATOM 2170 C CA . ALA A 1 269 ? 0.667 -13.138 -20.244 1.00 59.31 269 ALA A CA 1
ATOM 2171 C C . ALA A 1 269 ? -0.442 -13.307 -21.297 1.00 59.31 269 ALA A C 1
ATOM 2173 O O . ALA A 1 269 ? -0.173 -13.665 -22.447 1.00 59.31 269 ALA A O 1
ATOM 2174 N N . ILE A 1 270 ? -1.690 -13.087 -20.880 1.00 63.59 270 ILE A N 1
ATOM 2175 C CA . ILE A 1 270 ? -2.862 -13.334 -21.712 1.00 63.59 270 ILE A CA 1
ATOM 2176 C C . ILE A 1 270 ? -3.079 -12.091 -22.578 1.00 63.59 270 ILE A C 1
ATOM 2178 O O . ILE A 1 270 ? -3.259 -10.993 -22.036 1.00 63.59 270 ILE A O 1
ATOM 2182 N N . PRO A 1 271 ? -3.065 -12.211 -23.919 1.00 64.88 271 PRO A N 1
ATOM 2183 C CA . PRO A 1 271 ? -3.405 -11.093 -24.788 1.00 64.88 271 PRO A CA 1
ATOM 2184 C C . PRO A 1 271 ? -4.778 -10.524 -24.407 1.00 64.88 271 PRO A C 1
ATOM 2186 O O . PRO A 1 271 ? -5.776 -11.238 -24.427 1.00 64.88 271 PRO A O 1
ATOM 2189 N N . GLY A 1 272 ? -4.821 -9.237 -24.056 1.00 71.44 272 GLY A N 1
ATOM 2190 C CA . GLY A 1 272 ? -6.042 -8.557 -23.606 1.00 71.44 272 GLY A CA 1
ATOM 2191 C C . GLY A 1 272 ? -6.185 -8.377 -22.087 1.00 71.44 272 GLY A C 1
ATOM 2192 O O . GLY A 1 272 ? -7.091 -7.662 -21.668 1.00 71.44 272 GLY A O 1
ATOM 2193 N N . GLU A 1 273 ? -5.281 -8.930 -21.269 1.00 81.06 273 GLU A N 1
ATOM 2194 C CA . GLU A 1 273 ? -5.273 -8.764 -19.798 1.00 81.06 273 GLU A CA 1
ATOM 2195 C C . GLU A 1 273 ? -4.114 -7.890 -19.291 1.00 81.06 273 GLU A C 1
ATOM 2197 O O . GLU A 1 273 ? -3.717 -7.918 -18.127 1.00 81.06 273 GLU A O 1
ATOM 2202 N N . GLU A 1 274 ? -3.566 -7.058 -20.173 1.00 87.12 274 GLU A N 1
ATOM 2203 C CA . GLU A 1 274 ? -2.398 -6.231 -19.867 1.00 87.12 274 GLU A CA 1
ATOM 2204 C C . GLU A 1 274 ? -2.670 -5.157 -18.800 1.00 87.12 274 GLU A C 1
ATOM 2206 O O . GLU A 1 274 ? -1.736 -4.672 -18.168 1.00 87.12 274 GLU A O 1
ATOM 2211 N N . ASP A 1 275 ? -3.942 -4.811 -18.582 1.00 92.00 275 ASP A N 1
ATOM 2212 C CA . ASP A 1 275 ? -4.391 -3.920 -17.507 1.00 92.00 275 ASP A CA 1
ATOM 2213 C C . ASP A 1 275 ? -4.344 -4.586 -16.116 1.00 92.00 275 ASP A C 1
ATOM 2215 O O . ASP A 1 275 ? -4.461 -3.892 -15.108 1.00 92.00 275 ASP A O 1
ATOM 2219 N N . GLU A 1 276 ? -4.193 -5.911 -16.029 1.00 90.00 276 GLU A N 1
ATOM 2220 C CA . GLU A 1 276 ? -4.023 -6.636 -14.761 1.00 90.00 276 GLU A CA 1
ATOM 2221 C C . GLU A 1 276 ? -2.536 -6.887 -14.479 1.00 90.00 276 GLU A C 1
ATOM 2223 O O . GLU A 1 276 ? -2.039 -6.576 -13.388 1.00 90.00 276 GLU A O 1
ATOM 2228 N N . CYS A 1 277 ? -1.802 -7.370 -15.488 1.00 90.69 277 CYS A N 1
ATOM 2229 C CA . CYS A 1 277 ? -0.365 -7.625 -15.421 1.00 90.69 277 CYS A CA 1
ATOM 2230 C C . CYS A 1 277 ? 0.271 -7.513 -16.826 1.00 90.69 277 CYS A C 1
ATOM 2232 O O . CYS A 1 277 ? 0.177 -8.454 -17.619 1.00 90.69 277 CYS A O 1
ATOM 2234 N N . PRO A 1 278 ? 0.909 -6.381 -17.179 1.00 89.56 278 PRO A N 1
ATOM 2235 C CA . PRO A 1 278 ? 1.517 -6.220 -18.500 1.00 89.56 278 PRO A CA 1
ATOM 2236 C C . PRO A 1 278 ? 2.679 -7.199 -18.777 1.00 89.56 278 PRO A C 1
ATOM 2238 O O . PRO A 1 278 ? 3.302 -7.763 -17.874 1.00 89.56 278 PRO A O 1
ATOM 2241 N N . ALA A 1 279 ? 3.027 -7.382 -20.051 1.00 85.12 279 ALA A N 1
ATOM 2242 C CA . ALA A 1 279 ? 4.202 -8.163 -20.435 1.00 85.12 279 ALA A CA 1
ATOM 2243 C C . ALA A 1 279 ? 5.519 -7.466 -20.035 1.00 85.12 279 ALA A C 1
ATOM 2245 O O . ALA A 1 279 ? 5.628 -6.240 -20.069 1.00 85.12 279 ALA A O 1
ATOM 2246 N N . VAL A 1 280 ? 6.544 -8.259 -19.705 1.00 84.06 280 VAL A N 1
ATOM 2247 C CA . VAL A 1 280 ? 7.883 -7.772 -19.333 1.00 84.06 280 VAL A CA 1
ATOM 2248 C C . VAL A 1 280 ? 8.875 -8.032 -20.465 1.00 84.06 280 VAL A C 1
ATOM 2250 O O . VAL A 1 280 ? 9.095 -9.177 -20.853 1.00 84.06 280 VAL A O 1
ATOM 2253 N N . TYR A 1 281 ? 9.555 -6.982 -20.933 1.00 80.38 281 TYR A N 1
ATOM 2254 C CA . TYR A 1 281 ? 10.575 -7.071 -21.992 1.00 80.38 281 TYR A CA 1
ATOM 2255 C C . TYR A 1 281 ? 12.014 -6.852 -21.494 1.00 80.38 281 TYR A C 1
ATOM 2257 O O . TYR A 1 281 ? 12.961 -6.846 -22.292 1.00 80.38 281 TYR A O 1
ATOM 2265 N N . TYR A 1 282 ? 12.189 -6.666 -20.181 1.00 78.62 282 TYR A N 1
ATOM 2266 C CA . TYR A 1 282 ? 13.473 -6.324 -19.562 1.00 78.62 282 TYR A CA 1
ATOM 2267 C C . TYR A 1 282 ? 14.538 -7.417 -19.719 1.00 78.62 282 TYR A C 1
ATOM 2269 O O . TYR A 1 282 ? 15.719 -7.103 -19.827 1.00 78.62 282 TYR A O 1
ATOM 2277 N N . GLN A 1 283 ? 14.144 -8.693 -19.805 1.00 79.25 283 GLN A N 1
ATOM 2278 C CA . GLN A 1 283 ? 15.093 -9.810 -19.923 1.00 79.25 283 GLN A CA 1
ATOM 2279 C C . GLN A 1 283 ? 16.026 -9.706 -21.142 1.00 79.25 283 GLN A C 1
ATOM 2281 O O . GLN A 1 283 ? 17.139 -10.214 -21.103 1.00 79.25 283 GLN A O 1
ATOM 2286 N N . TYR A 1 284 ? 15.605 -8.991 -22.189 1.00 82.38 284 TYR A N 1
ATOM 2287 C CA . TYR A 1 284 ? 16.391 -8.769 -23.407 1.00 82.38 284 TYR A CA 1
ATOM 2288 C C . TYR A 1 284 ? 17.107 -7.407 -23.432 1.00 82.38 284 TYR A C 1
ATOM 2290 O O . TYR A 1 284 ? 17.755 -7.067 -24.420 1.00 82.38 284 TYR A O 1
ATOM 2298 N N . ALA A 1 285 ? 16.977 -6.585 -22.384 1.00 84.81 285 ALA A N 1
ATOM 2299 C CA . ALA A 1 285 ? 17.519 -5.226 -22.370 1.00 84.81 285 ALA A CA 1
ATOM 2300 C C . ALA A 1 285 ? 19.054 -5.208 -22.415 1.00 84.81 285 ALA A C 1
ATOM 2302 O O . ALA A 1 285 ? 19.631 -4.391 -23.131 1.00 84.81 285 ALA A O 1
ATOM 2303 N N . PHE A 1 286 ? 19.711 -6.128 -21.702 1.00 88.50 286 PHE A N 1
ATOM 2304 C CA . PHE A 1 286 ? 21.172 -6.218 -21.695 1.00 88.50 286 PHE A CA 1
ATOM 2305 C C . PHE A 1 286 ? 21.729 -6.633 -23.061 1.00 88.50 286 PHE A C 1
ATOM 2307 O O . PHE A 1 286 ? 22.648 -5.992 -23.564 1.00 88.50 286 PHE A O 1
ATOM 2314 N N . ASP A 1 287 ? 21.118 -7.627 -23.708 1.00 89.06 287 ASP A N 1
ATOM 2315 C CA . ASP A 1 287 ? 21.517 -8.057 -25.051 1.00 89.06 287 ASP A CA 1
ATOM 2316 C C . ASP A 1 287 ? 21.338 -6.927 -26.072 1.00 89.06 287 ASP A C 1
ATOM 2318 O O . ASP A 1 287 ? 22.259 -6.632 -26.837 1.00 89.06 287 ASP A O 1
ATOM 2322 N N . ARG A 1 288 ? 20.201 -6.212 -26.029 1.00 86.88 288 ARG A N 1
ATOM 2323 C CA . ARG A 1 288 ? 19.974 -5.017 -26.865 1.00 86.88 288 ARG A CA 1
ATOM 2324 C C . ARG A 1 288 ? 21.048 -3.952 -26.638 1.00 86.88 288 ARG A C 1
ATOM 2326 O O . ARG A 1 288 ? 21.573 -3.396 -27.603 1.00 86.88 288 ARG A O 1
ATOM 2333 N N . PHE A 1 289 ? 21.409 -3.699 -25.381 1.00 87.94 289 PHE A N 1
ATOM 2334 C CA . PHE A 1 289 ? 22.452 -2.740 -25.023 1.00 87.94 289 PHE A CA 1
ATOM 2335 C C . PHE A 1 289 ? 23.831 -3.145 -25.571 1.00 87.94 289 PHE A C 1
ATOM 2337 O O . PHE A 1 289 ? 24.518 -2.321 -26.179 1.00 87.94 289 PHE A O 1
ATOM 2344 N N . LEU A 1 290 ? 24.218 -4.419 -25.448 1.00 91.38 290 LEU A N 1
ATOM 2345 C CA . LEU A 1 290 ? 25.466 -4.932 -26.022 1.00 91.38 290 LEU A CA 1
ATOM 2346 C C . LEU A 1 290 ? 25.475 -4.833 -27.553 1.00 91.3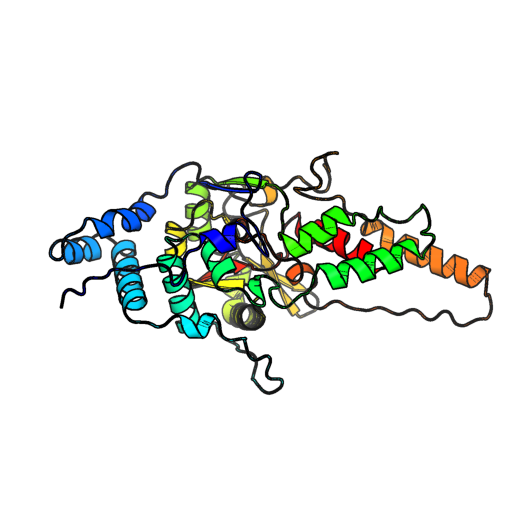8 290 LEU A C 1
ATOM 2348 O O . LEU A 1 290 ? 26.460 -4.373 -28.134 1.00 91.38 290 LEU A O 1
ATOM 2352 N N . CYS A 1 291 ? 24.371 -5.193 -28.215 1.00 90.25 291 CYS A N 1
ATOM 2353 C CA . CYS A 1 291 ? 24.222 -5.020 -29.659 1.00 90.25 291 CYS A CA 1
ATOM 2354 C C . CYS A 1 291 ? 24.382 -3.551 -30.076 1.00 90.25 291 CYS A C 1
ATOM 2356 O O . CYS A 1 291 ? 25.043 -3.267 -31.076 1.00 90.25 291 CYS A O 1
ATOM 2358 N N . GLN A 1 292 ? 23.825 -2.610 -29.310 1.00 88.12 292 GLN A N 1
ATOM 2359 C CA . GLN A 1 292 ? 23.974 -1.181 -29.574 1.00 88.12 292 GLN A CA 1
ATOM 2360 C C . GLN A 1 292 ? 25.430 -0.720 -29.423 1.00 88.12 292 GLN A C 1
ATOM 2362 O O . GLN A 1 292 ? 25.927 -0.010 -30.297 1.00 88.12 292 GLN A O 1
ATOM 2367 N N . ILE A 1 293 ? 26.144 -1.164 -28.381 1.00 92.12 293 ILE A N 1
ATOM 2368 C CA . ILE A 1 293 ? 27.578 -0.871 -28.208 1.00 92.12 293 ILE A CA 1
ATOM 2369 C C . ILE A 1 293 ? 28.393 -1.395 -29.392 1.00 92.12 293 ILE A C 1
ATOM 2371 O O . ILE A 1 293 ? 29.220 -0.664 -29.940 1.00 92.12 293 ILE A O 1
ATOM 2375 N N . LEU A 1 294 ? 28.147 -2.636 -29.819 1.00 93.25 294 LEU A N 1
ATOM 2376 C CA . LEU A 1 294 ? 28.849 -3.235 -30.955 1.00 93.25 294 LEU A CA 1
ATOM 2377 C C . LEU A 1 294 ? 28.584 -2.463 -32.253 1.00 93.25 294 LEU A C 1
ATOM 2379 O O . LEU A 1 294 ? 29.528 -2.135 -32.970 1.00 93.25 294 LEU A O 1
ATOM 2383 N N . ARG A 1 295 ? 27.323 -2.098 -32.528 1.00 91.31 295 ARG A N 1
ATOM 2384 C CA . ARG A 1 295 ? 26.955 -1.259 -33.682 1.00 91.31 295 ARG A CA 1
ATOM 2385 C C . ARG A 1 295 ? 27.662 0.100 -33.637 1.00 91.31 295 ARG A C 1
ATOM 2387 O O . ARG A 1 295 ? 28.209 0.529 -34.648 1.00 91.31 295 ARG A O 1
ATOM 2394 N N . MET A 1 296 ? 27.715 0.755 -32.472 1.00 91.81 296 MET A N 1
ATOM 2395 C CA . MET A 1 296 ? 28.446 2.019 -32.306 1.00 91.81 296 MET A CA 1
ATOM 2396 C C . MET A 1 296 ? 29.944 1.855 -32.569 1.00 91.81 296 MET A C 1
ATOM 2398 O O . MET A 1 296 ? 30.525 2.696 -33.249 1.00 91.81 296 MET A O 1
ATOM 2402 N N . ARG A 1 297 ? 30.560 0.767 -32.089 1.00 94.94 297 ARG A N 1
ATOM 2403 C CA . ARG A 1 297 ? 31.984 0.483 -32.316 1.00 94.94 297 ARG A CA 1
ATOM 2404 C C . ARG A 1 297 ? 32.293 0.228 -33.789 1.00 94.94 297 ARG A C 1
ATOM 2406 O O . ARG A 1 297 ? 33.323 0.686 -34.261 1.00 94.94 297 ARG A O 1
ATOM 2413 N N . ILE A 1 298 ? 31.416 -0.457 -34.520 1.00 95.38 298 ILE A N 1
ATOM 2414 C CA . ILE A 1 298 ? 31.582 -0.666 -35.967 1.00 95.38 298 ILE A CA 1
ATOM 2415 C C . ILE A 1 298 ? 31.535 0.676 -36.709 1.00 95.38 298 ILE A C 1
ATOM 2417 O O . ILE A 1 298 ? 32.395 0.950 -37.541 1.00 95.38 298 ILE A O 1
ATOM 2421 N N . THR A 1 299 ? 30.561 1.530 -36.386 1.00 94.19 299 THR A N 1
ATOM 2422 C CA . THR A 1 299 ? 30.382 2.830 -37.053 1.00 94.19 299 THR A CA 1
ATOM 2423 C C . THR A 1 299 ? 31.457 3.847 -36.667 1.00 94.19 299 THR A C 1
ATOM 2425 O O . THR A 1 299 ? 31.832 4.688 -37.481 1.00 94.19 299 THR A O 1
ATOM 2428 N N . ARG A 1 300 ? 31.957 3.791 -35.428 1.00 94.44 300 ARG A N 1
ATOM 2429 C CA . ARG A 1 300 ? 32.986 4.692 -34.887 1.00 94.44 300 ARG A CA 1
ATOM 2430 C C . ARG A 1 300 ? 34.095 3.884 -34.194 1.00 94.44 300 ARG A C 1
ATOM 2432 O O . ARG A 1 300 ? 34.124 3.801 -32.964 1.00 94.44 300 ARG A O 1
ATOM 2439 N N . PRO A 1 301 ? 35.026 3.285 -34.964 1.00 94.62 301 PRO A N 1
ATOM 2440 C CA . PRO A 1 301 ? 36.012 2.335 -34.438 1.00 94.62 301 PRO A CA 1
ATOM 2441 C C . PRO A 1 301 ? 36.943 2.906 -33.377 1.00 94.62 301 PRO A C 1
ATOM 2443 O O . PRO A 1 301 ? 37.264 2.208 -32.418 1.00 94.62 301 PRO A O 1
ATOM 2446 N N . ASN A 1 302 ? 37.324 4.174 -33.515 1.00 95.50 302 ASN A N 1
ATOM 2447 C CA . ASN A 1 302 ? 38.350 4.801 -32.682 1.00 95.50 302 ASN A CA 1
ATOM 2448 C C . ASN A 1 302 ? 37.778 5.771 -31.642 1.00 95.50 302 ASN A C 1
ATOM 2450 O O . ASN A 1 302 ? 38.508 6.212 -30.757 1.00 95.50 302 ASN A O 1
ATOM 2454 N N . ASP A 1 303 ? 36.482 6.080 -31.712 1.00 95.69 303 ASP A N 1
ATOM 2455 C CA . ASP A 1 303 ? 35.881 7.044 -30.797 1.00 95.69 303 ASP A CA 1
ATOM 2456 C C . ASP A 1 303 ? 35.615 6.387 -29.434 1.00 95.69 303 ASP A C 1
ATOM 2458 O O . ASP A 1 303 ? 35.177 5.228 -29.364 1.00 95.69 303 ASP A O 1
ATOM 2462 N N . PRO A 1 304 ? 35.839 7.094 -28.318 1.00 93.38 304 PRO A N 1
ATOM 2463 C CA . PRO A 1 304 ? 35.392 6.629 -27.015 1.00 93.38 304 PRO A CA 1
ATOM 2464 C C . PRO A 1 304 ? 33.874 6.395 -27.016 1.00 93.38 304 PRO A C 1
ATOM 2466 O O . PRO A 1 304 ? 33.102 7.262 -27.424 1.00 93.38 304 PRO A O 1
ATOM 2469 N N . ILE A 1 305 ? 33.439 5.225 -26.538 1.00 92.75 305 ILE A N 1
ATOM 2470 C CA . ILE A 1 305 ? 32.018 4.961 -26.285 1.00 92.75 305 ILE A CA 1
ATOM 2471 C C . ILE A 1 305 ? 31.783 5.231 -24.808 1.00 92.75 305 ILE A C 1
ATOM 2473 O O . ILE A 1 305 ? 32.247 4.479 -23.951 1.00 92.75 305 ILE A O 1
ATOM 2477 N N . MET A 1 306 ? 31.074 6.316 -24.525 1.00 90.12 306 MET A N 1
ATOM 2478 C CA . MET A 1 306 ? 30.682 6.667 -23.168 1.00 90.12 306 MET A CA 1
ATOM 2479 C C . MET A 1 306 ? 29.431 5.876 -22.799 1.00 90.12 306 MET A C 1
ATOM 2481 O O . MET A 1 306 ? 28.395 6.006 -23.449 1.00 90.12 306 MET A O 1
ATOM 2485 N N . VAL A 1 307 ? 29.535 5.053 -21.759 1.00 87.94 307 VAL A N 1
ATOM 2486 C CA . VAL A 1 307 ? 28.401 4.339 -21.165 1.00 87.94 307 VAL A CA 1
ATOM 2487 C C . VAL A 1 307 ? 28.092 4.946 -19.805 1.00 87.94 307 VAL A C 1
ATOM 2489 O O . VAL A 1 307 ? 28.999 5.244 -19.029 1.00 87.94 307 VAL A O 1
ATOM 2492 N N . HIS A 1 308 ? 26.809 5.139 -19.521 1.00 84.81 308 HIS A N 1
ATOM 2493 C CA . HIS A 1 308 ? 26.330 5.610 -18.231 1.00 84.81 308 HIS A CA 1
ATOM 2494 C C . HIS A 1 308 ? 25.348 4.588 -17.668 1.00 84.81 308 HIS A C 1
ATOM 2496 O O . HIS A 1 308 ? 24.517 4.053 -18.401 1.00 84.81 308 HIS A O 1
ATOM 2502 N N . ALA A 1 309 ? 25.466 4.316 -16.374 1.00 83.69 309 ALA A N 1
ATOM 2503 C CA . ALA A 1 309 ? 24.514 3.514 -15.631 1.00 83.69 309 ALA A CA 1
ATOM 2504 C C . ALA A 1 309 ? 23.930 4.404 -14.539 1.00 83.69 309 ALA A C 1
ATOM 2506 O O . ALA A 1 309 ? 24.674 4.872 -13.675 1.00 83.69 309 ALA A O 1
ATOM 2507 N N . ASP A 1 310 ? 22.621 4.626 -14.602 1.00 83.50 310 ASP A N 1
ATOM 2508 C CA . ASP A 1 310 ? 21.878 5.316 -13.555 1.00 83.50 310 ASP A CA 1
ATOM 2509 C C . ASP A 1 310 ? 21.035 4.310 -12.766 1.00 83.50 310 ASP A C 1
ATOM 2511 O O . ASP A 1 310 ? 20.488 3.350 -13.316 1.00 83.50 310 ASP A O 1
ATOM 2515 N N . GLY A 1 311 ? 20.967 4.513 -11.455 1.00 82.31 311 GLY A N 1
ATOM 2516 C CA . GLY A 1 311 ? 20.269 3.649 -10.519 1.00 82.31 311 GLY A CA 1
ATOM 2517 C C . GLY A 1 311 ? 19.097 4.385 -9.894 1.00 82.31 311 GLY A C 1
ATOM 2518 O O . GLY A 1 311 ? 19.280 5.286 -9.080 1.00 82.31 311 GLY A O 1
ATOM 2519 N N . ILE A 1 312 ? 17.877 3.953 -10.208 1.00 84.94 312 ILE A N 1
ATOM 2520 C CA . ILE A 1 312 ? 16.681 4.543 -9.611 1.00 84.94 312 ILE A CA 1
ATOM 2521 C C . ILE A 1 312 ? 16.472 3.971 -8.202 1.00 84.94 312 ILE A C 1
ATOM 2523 O O . ILE A 1 312 ? 16.049 2.823 -8.033 1.00 84.94 312 ILE A O 1
ATOM 2527 N N . GLU A 1 313 ? 16.732 4.784 -7.172 1.00 84.25 313 GLU A N 1
ATOM 2528 C CA . GLU A 1 313 ? 16.416 4.403 -5.792 1.00 84.25 313 GLU A CA 1
ATOM 2529 C C . GLU A 1 313 ? 14.907 4.163 -5.640 1.00 84.25 313 GLU A C 1
ATOM 2531 O O . GLU A 1 313 ? 14.076 4.970 -6.073 1.00 84.25 313 GLU A O 1
ATOM 2536 N N . ALA A 1 314 ? 14.570 3.032 -5.010 1.00 86.44 314 ALA A N 1
ATOM 2537 C CA . ALA A 1 314 ? 13.203 2.616 -4.710 1.00 86.44 314 ALA A CA 1
ATOM 2538 C C . ALA A 1 314 ? 12.271 2.595 -5.940 1.00 86.44 314 ALA A C 1
ATOM 2540 O O . ALA A 1 314 ? 11.098 2.941 -5.834 1.00 86.44 314 ALA A O 1
ATOM 2541 N N . ALA A 1 315 ? 12.785 2.150 -7.092 1.00 89.38 315 ALA A N 1
ATOM 2542 C CA . ALA A 1 315 ? 12.082 2.062 -8.377 1.00 89.38 315 ALA A CA 1
ATOM 2543 C C . ALA A 1 315 ? 10.601 1.642 -8.279 1.00 89.38 315 ALA A C 1
ATOM 2545 O O . ALA A 1 315 ? 9.723 2.402 -8.682 1.00 89.38 315 ALA A O 1
ATOM 2546 N N . PHE A 1 316 ? 10.307 0.486 -7.675 1.00 91.38 316 PHE A N 1
ATOM 2547 C CA . PHE A 1 316 ? 8.931 -0.019 -7.556 1.00 91.38 316 PHE A CA 1
ATOM 2548 C C . PHE A 1 316 ? 8.041 0.838 -6.649 1.00 91.38 316 PHE A C 1
ATOM 2550 O O . PHE A 1 316 ? 6.843 0.946 -6.888 1.00 91.38 316 PHE A O 1
ATOM 2557 N N . ARG A 1 317 ? 8.613 1.536 -5.659 1.00 91.75 317 ARG A N 1
ATOM 2558 C CA . ARG A 1 317 ? 7.850 2.433 -4.778 1.00 91.75 317 ARG A CA 1
ATOM 2559 C C . ARG A 1 317 ? 7.324 3.671 -5.510 1.00 91.75 317 ARG A C 1
ATOM 2561 O O . ARG A 1 317 ? 6.397 4.301 -5.017 1.00 91.75 317 ARG A O 1
ATOM 2568 N N . ARG A 1 318 ? 7.889 4.009 -6.677 1.00 89.56 318 ARG A N 1
ATOM 2569 C CA . ARG A 1 318 ? 7.430 5.127 -7.520 1.00 89.56 318 ARG A CA 1
ATOM 2570 C C . ARG A 1 318 ? 6.155 4.804 -8.298 1.00 89.56 318 ARG A C 1
ATOM 2572 O O . ARG A 1 318 ? 5.467 5.722 -8.735 1.00 89.56 318 ARG A O 1
ATOM 2579 N N . VAL A 1 319 ? 5.843 3.520 -8.472 1.00 95.38 319 VAL A N 1
ATOM 2580 C CA . VAL A 1 319 ? 4.572 3.073 -9.042 1.00 95.38 319 VAL A CA 1
ATOM 2581 C C . VAL A 1 319 ? 3.585 2.923 -7.893 1.00 95.38 319 VAL A C 1
ATOM 2583 O O . VAL A 1 319 ? 3.733 2.036 -7.053 1.00 95.38 319 VAL A O 1
ATOM 2586 N N . LEU A 1 320 ? 2.608 3.823 -7.825 1.00 97.19 320 LEU A N 1
ATOM 2587 C CA . LEU A 1 320 ? 1.629 3.837 -6.743 1.00 97.19 320 LEU A CA 1
ATOM 2588 C C . LEU A 1 320 ? 0.535 2.800 -6.980 1.00 97.19 320 LEU A C 1
ATOM 2590 O O . LEU A 1 320 ? 0.029 2.667 -8.095 1.00 97.19 320 LEU A O 1
ATOM 2594 N N . TYR A 1 321 ? 0.131 2.099 -5.925 1.00 97.69 321 TYR A N 1
ATOM 2595 C CA . TYR A 1 321 ? -1.074 1.289 -5.962 1.00 97.69 321 TYR A CA 1
ATOM 2596 C C . TYR A 1 321 ? -2.310 2.177 -6.080 1.00 97.69 321 TYR A C 1
ATOM 2598 O O . TYR A 1 321 ? -2.385 3.270 -5.514 1.00 97.69 321 TYR A O 1
ATOM 2606 N N . HIS A 1 322 ? -3.316 1.671 -6.783 1.00 97.38 322 HIS A N 1
ATOM 2607 C CA . HIS A 1 322 ? -4.641 2.252 -6.756 1.00 97.38 322 HIS A CA 1
ATOM 2608 C C . HIS A 1 322 ? -5.154 2.246 -5.300 1.00 97.38 322 HIS A C 1
ATOM 2610 O O . HIS A 1 322 ? -5.055 1.208 -4.634 1.00 97.38 322 HIS A O 1
ATOM 2616 N N . PRO A 1 323 ? -5.736 3.347 -4.785 1.00 96.38 323 PRO A N 1
ATOM 2617 C CA . PRO A 1 323 ? -6.156 3.457 -3.384 1.00 96.38 323 PRO A CA 1
ATOM 2618 C C . PRO A 1 323 ? -7.078 2.326 -2.904 1.00 96.38 323 PRO A C 1
ATOM 2620 O O . PRO A 1 323 ? -6.953 1.864 -1.769 1.00 96.38 323 PRO A O 1
ATOM 2623 N N . ASP A 1 324 ? -7.967 1.862 -3.788 1.00 96.31 324 ASP A N 1
ATOM 2624 C CA . ASP A 1 324 ? -8.904 0.763 -3.508 1.00 96.31 324 ASP A CA 1
ATOM 2625 C C . ASP A 1 324 ? -8.257 -0.634 -3.591 1.00 96.31 324 ASP A C 1
ATOM 2627 O O . ASP A 1 324 ? -8.859 -1.598 -3.141 1.00 96.31 324 ASP A O 1
ATOM 2631 N N . MET A 1 325 ? -7.046 -0.759 -4.151 1.00 96.94 325 MET A N 1
ATOM 2632 C CA . MET A 1 325 ? -6.352 -2.043 -4.355 1.00 96.94 325 MET A CA 1
ATOM 2633 C C . MET A 1 325 ? -5.161 -2.250 -3.410 1.00 96.94 325 MET A C 1
ATOM 2635 O O . MET A 1 325 ? -4.694 -3.373 -3.240 1.00 96.94 325 MET A O 1
ATOM 2639 N N . ALA A 1 326 ? -4.661 -1.188 -2.775 1.00 97.00 326 ALA A N 1
ATOM 2640 C CA . ALA A 1 326 ? -3.471 -1.237 -1.925 1.00 97.00 326 ALA A CA 1
ATOM 2641 C C . ALA A 1 326 ? -3.573 -2.259 -0.771 1.00 97.00 326 ALA A C 1
ATOM 2643 O O . ALA A 1 326 ? -2.585 -2.912 -0.432 1.00 97.00 326 ALA A O 1
ATOM 2644 N N . CYS A 1 327 ? -4.773 -2.462 -0.208 1.00 97.06 327 CYS A N 1
ATOM 2645 C CA . CYS A 1 327 ? -5.024 -3.440 0.860 1.00 97.06 327 CYS A CA 1
ATOM 2646 C C . CYS A 1 327 ? -4.753 -4.898 0.450 1.00 97.06 327 CYS A C 1
ATOM 2648 O O . CYS A 1 327 ? -4.554 -5.744 1.318 1.00 97.06 327 CYS A O 1
ATOM 2650 N N . ALA A 1 328 ? -4.687 -5.202 -0.846 1.00 96.25 328 ALA A N 1
ATOM 2651 C CA . ALA A 1 328 ? -4.323 -6.528 -1.338 1.00 96.25 328 ALA A CA 1
ATOM 2652 C C . ALA A 1 328 ? -2.839 -6.874 -1.100 1.00 96.25 328 ALA A C 1
ATOM 2654 O O . ALA A 1 328 ? -2.426 -8.029 -1.165 1.00 96.25 328 ALA A O 1
ATOM 2655 N N . PHE A 1 329 ? -2.021 -5.863 -0.814 1.00 96.94 329 PHE A N 1
ATOM 2656 C CA . PHE A 1 329 ? -0.584 -6.001 -0.593 1.00 96.94 329 PHE A CA 1
ATOM 2657 C C . PHE A 1 329 ? -0.194 -5.673 0.849 1.00 96.94 329 PHE A C 1
ATOM 2659 O O . PHE A 1 329 ? 0.967 -5.369 1.117 1.00 96.94 329 PHE A O 1
ATOM 2666 N N . ALA A 1 330 ? -1.156 -5.697 1.775 1.00 97.88 330 ALA A N 1
ATOM 2667 C CA . ALA A 1 330 ? -0.908 -5.393 3.174 1.00 97.88 330 ALA A CA 1
ATOM 2668 C C . ALA A 1 330 ? -0.061 -6.478 3.855 1.00 97.88 330 ALA A C 1
ATOM 2670 O O . ALA A 1 330 ? 0.027 -7.616 3.391 1.00 97.88 330 ALA A O 1
ATOM 2671 N N . TYR A 1 331 ? 0.569 -6.111 4.965 1.00 97.75 331 TYR A N 1
ATOM 2672 C CA . TYR A 1 331 ? 1.408 -6.979 5.789 1.00 97.75 331 TYR A CA 1
ATOM 2673 C C . TYR A 1 331 ? 1.358 -6.523 7.250 1.00 97.75 331 TYR A C 1
ATOM 2675 O O . TYR A 1 331 ? 0.981 -5.388 7.543 1.00 97.75 331 TYR A O 1
ATOM 2683 N N . VAL A 1 332 ? 1.711 -7.402 8.186 1.00 97.44 332 VAL A N 1
ATOM 2684 C CA . VAL A 1 332 ? 1.710 -7.094 9.626 1.00 97.44 332 VAL A CA 1
ATOM 2685 C C . VAL A 1 332 ? 3.127 -7.109 10.174 1.00 97.44 332 VAL A C 1
ATOM 2687 O O . VAL A 1 332 ? 3.944 -7.929 9.774 1.00 97.44 332 VAL A O 1
ATOM 2690 N N . TYR A 1 333 ? 3.434 -6.204 11.097 1.00 96.94 333 TYR A N 1
ATOM 2691 C CA . TYR A 1 333 ? 4.704 -6.195 11.817 1.00 96.94 333 TYR A CA 1
ATOM 2692 C C . TYR A 1 333 ? 4.474 -5.703 13.241 1.00 96.94 333 TYR A C 1
ATOM 2694 O O . TYR A 1 333 ? 4.048 -4.562 13.443 1.00 96.94 333 TYR A O 1
ATOM 2702 N N . SER A 1 334 ? 4.783 -6.547 14.230 1.00 95.06 334 SER A N 1
ATOM 2703 C CA . SER A 1 334 ? 4.542 -6.241 15.645 1.00 95.06 334 SER A CA 1
ATOM 2704 C C . SER A 1 334 ? 3.066 -5.851 15.877 1.00 95.06 334 SER A C 1
ATOM 2706 O O . SER A 1 334 ? 2.157 -6.562 15.436 1.00 95.06 334 SER A O 1
ATOM 2708 N N . ASP A 1 335 ? 2.817 -4.711 16.518 1.00 96.31 335 ASP A N 1
ATOM 2709 C CA . ASP A 1 335 ? 1.492 -4.150 16.796 1.00 96.31 335 ASP A CA 1
ATOM 2710 C C . ASP A 1 335 ? 0.871 -3.376 15.622 1.00 96.31 335 ASP A C 1
ATOM 2712 O O . ASP A 1 335 ? -0.175 -2.736 15.790 1.00 96.31 335 ASP A O 1
ATOM 2716 N N . TYR A 1 336 ? 1.468 -3.437 14.427 1.00 98.31 336 TYR A N 1
ATOM 2717 C CA . TYR A 1 336 ? 1.042 -2.645 13.278 1.00 98.31 336 TYR A CA 1
ATOM 2718 C C . TYR A 1 336 ? 0.537 -3.485 12.106 1.00 98.31 336 TYR A C 1
ATOM 2720 O O . TYR A 1 336 ? 1.104 -4.520 11.754 1.00 98.31 336 TYR A O 1
ATOM 2728 N N . LEU A 1 337 ? -0.515 -2.979 11.465 1.00 98.50 337 LEU A N 1
ATOM 2729 C CA . LEU A 1 337 ? -0.905 -3.347 10.107 1.00 98.50 337 LEU A CA 1
ATOM 2730 C C . LEU A 1 337 ? -0.317 -2.304 9.161 1.00 98.50 337 LEU A C 1
ATOM 2732 O O . LEU A 1 337 ? -0.497 -1.111 9.381 1.00 98.50 337 LEU A O 1
ATOM 2736 N N . MET A 1 338 ? 0.353 -2.731 8.102 1.00 98.25 338 MET A N 1
ATOM 2737 C CA . MET A 1 338 ? 0.971 -1.854 7.116 1.00 98.25 338 MET A CA 1
ATOM 2738 C C . MET A 1 338 ? 0.322 -2.074 5.756 1.00 98.25 338 MET A C 1
ATOM 2740 O O . MET A 1 338 ? 0.205 -3.207 5.293 1.00 98.25 338 MET A O 1
ATOM 2744 N N . VAL A 1 339 ? -0.082 -0.984 5.109 1.00 98.38 339 VAL A N 1
ATOM 2745 C CA . VAL A 1 339 ? -0.594 -1.002 3.737 1.00 98.38 339 VAL A CA 1
ATOM 2746 C C . VAL A 1 339 ? 0.374 -0.213 2.857 1.00 98.38 339 VAL A C 1
ATOM 2748 O O . VAL A 1 339 ? 0.610 0.971 3.125 1.00 98.38 339 VAL A O 1
ATOM 2751 N N . PRO A 1 340 ? 0.982 -0.840 1.838 1.00 97.56 340 PRO A N 1
ATOM 2752 C CA . PRO A 1 340 ? 1.925 -0.161 0.967 1.00 97.56 340 PRO A CA 1
ATOM 2753 C C . PRO A 1 340 ? 1.211 0.858 0.078 1.00 97.56 340 PRO A C 1
ATOM 2755 O O . PRO A 1 340 ? 0.088 0.647 -0.371 1.00 97.56 340 PRO A O 1
ATOM 2758 N N . VAL A 1 341 ? 1.897 1.958 -0.198 1.00 96.75 341 VAL A N 1
ATOM 2759 C CA . VAL A 1 341 ? 1.424 3.026 -1.087 1.00 96.75 341 VAL A CA 1
ATOM 2760 C C . VAL A 1 341 ? 1.979 2.805 -2.489 1.00 96.75 341 VAL A C 1
ATOM 2762 O O . VAL A 1 341 ? 1.242 2.882 -3.464 1.00 96.75 341 VAL A O 1
ATOM 2765 N N . GLY A 1 342 ? 3.267 2.468 -2.581 1.00 95.81 342 GLY A N 1
ATOM 2766 C CA . GLY A 1 342 ? 3.922 2.038 -3.815 1.00 95.81 342 GLY A CA 1
ATOM 2767 C C . GLY A 1 342 ? 4.114 0.525 -3.883 1.00 95.81 342 GLY A C 1
ATOM 2768 O O . GLY A 1 342 ? 4.055 -0.163 -2.859 1.00 95.81 342 GLY A O 1
ATOM 2769 N N . GLN A 1 343 ? 4.405 0.002 -5.075 1.00 96.25 343 GLN A N 1
ATOM 2770 C CA . GLN A 1 343 ? 4.540 -1.439 -5.286 1.00 96.25 343 GLN A CA 1
ATOM 2771 C C . GLN A 1 343 ? 5.574 -2.094 -4.359 1.00 96.25 343 GLN A C 1
ATOM 2773 O O . GLN A 1 343 ? 6.609 -1.514 -4.022 1.00 96.25 343 GLN A O 1
ATOM 2778 N N . VAL A 1 344 ? 5.277 -3.316 -3.909 1.00 94.38 344 VAL A N 1
ATOM 2779 C CA . VAL A 1 344 ? 6.144 -4.083 -2.999 1.00 94.38 344 VAL A CA 1
ATOM 2780 C C . VAL A 1 344 ? 7.095 -4.989 -3.773 1.00 94.38 344 VAL A C 1
ATOM 2782 O O . VAL A 1 344 ? 6.754 -5.511 -4.834 1.00 94.38 344 VAL A O 1
ATOM 2785 N N . PHE A 1 345 ? 8.270 -5.246 -3.201 1.00 89.81 345 PHE A N 1
ATOM 2786 C CA . PHE A 1 345 ? 9.103 -6.363 -3.641 1.00 89.81 345 PHE A CA 1
ATOM 2787 C C . PHE A 1 345 ? 8.421 -7.686 -3.273 1.00 89.81 345 PHE A C 1
ATOM 2789 O O . PHE A 1 345 ? 8.070 -7.878 -2.111 1.00 89.81 345 PHE A O 1
ATOM 2796 N N . GLY A 1 346 ? 8.257 -8.572 -4.261 1.00 88.44 346 GLY A N 1
ATOM 2797 C CA . GLY A 1 346 ? 7.645 -9.901 -4.113 1.00 88.44 346 GLY A CA 1
ATOM 2798 C C . GLY A 1 346 ? 6.322 -10.091 -4.870 1.00 88.44 346 GLY A C 1
ATOM 2799 O O . GLY A 1 346 ? 5.941 -11.230 -5.144 1.00 88.44 346 GLY A O 1
ATOM 2800 N N . SER A 1 347 ? 5.663 -9.001 -5.281 1.00 90.56 347 SER A N 1
ATOM 2801 C CA . SER A 1 347 ? 4.484 -9.058 -6.160 1.00 90.56 347 SER A CA 1
ATOM 2802 C C . SER A 1 347 ? 4.883 -9.386 -7.601 1.00 90.56 347 SER A C 1
ATOM 2804 O O . SER A 1 347 ? 5.859 -8.832 -8.116 1.00 90.56 347 SER A O 1
ATOM 2806 N N . TRP A 1 348 ? 4.109 -10.242 -8.275 1.00 88.00 348 TRP A N 1
ATOM 2807 C CA . TRP A 1 348 ? 4.308 -10.550 -9.698 1.00 88.00 348 TRP A CA 1
ATOM 2808 C C . TRP A 1 348 ? 4.131 -9.333 -10.609 1.00 88.00 348 TRP A C 1
ATOM 2810 O O . TRP A 1 348 ? 4.855 -9.201 -11.594 1.00 88.00 348 TRP A O 1
ATOM 2820 N N . SER A 1 349 ? 3.226 -8.411 -10.273 1.00 89.88 349 SER A N 1
ATOM 2821 C CA . SER A 1 349 ? 2.943 -7.260 -11.135 1.00 89.88 349 SER A CA 1
ATOM 2822 C C . SER A 1 349 ? 3.923 -6.093 -10.951 1.00 89.88 349 SER A C 1
ATOM 2824 O O . SER A 1 349 ? 3.967 -5.190 -11.787 1.00 89.88 349 SER A O 1
ATOM 2826 N N . ALA A 1 350 ? 4.751 -6.098 -9.896 1.00 92.25 350 ALA A N 1
ATOM 2827 C CA . ALA A 1 350 ? 5.655 -4.984 -9.590 1.00 92.25 350 ALA A CA 1
ATOM 2828 C C . ALA A 1 350 ? 6.714 -4.714 -10.677 1.00 92.25 350 ALA A C 1
ATOM 2830 O O . ALA A 1 350 ? 6.803 -3.580 -11.153 1.00 92.25 350 ALA A O 1
ATOM 2831 N N . PRO A 1 351 ? 7.469 -5.722 -11.156 1.00 90.12 351 PRO A N 1
ATOM 2832 C CA . PRO A 1 351 ? 8.393 -5.515 -12.267 1.00 90.12 351 PRO A CA 1
ATOM 2833 C C . PRO A 1 351 ? 7.672 -5.094 -13.549 1.00 90.12 351 PRO A C 1
ATOM 2835 O O . PRO A 1 351 ? 8.176 -4.259 -14.292 1.00 90.12 351 PRO A O 1
ATOM 2838 N N . SER A 1 352 ? 6.488 -5.656 -13.788 1.00 90.06 352 SER A N 1
ATOM 2839 C CA . SER A 1 352 ? 5.718 -5.449 -15.009 1.00 90.06 352 SER A CA 1
ATOM 2840 C C . SER A 1 352 ? 5.268 -4.000 -15.196 1.00 90.06 352 SER A C 1
ATOM 2842 O O . SER A 1 352 ? 5.649 -3.357 -16.176 1.00 90.06 352 SER A O 1
ATOM 2844 N N . TYR A 1 353 ? 4.555 -3.440 -14.219 1.00 93.50 353 TYR A N 1
ATOM 2845 C CA . TYR A 1 353 ? 4.101 -2.052 -14.302 1.00 93.50 353 TYR A CA 1
ATOM 2846 C C . TYR A 1 353 ? 5.258 -1.051 -14.321 1.00 93.50 353 TYR A C 1
ATOM 2848 O O . TYR A 1 353 ? 5.195 -0.044 -15.026 1.00 93.50 353 TYR A O 1
ATOM 2856 N N . TYR A 1 354 ? 6.341 -1.333 -13.591 1.00 92.75 354 TYR A N 1
ATOM 2857 C CA . TYR A 1 354 ? 7.535 -0.497 -13.648 1.00 92.75 354 TYR A CA 1
ATOM 2858 C C . TYR A 1 354 ? 8.183 -0.502 -15.041 1.00 92.75 354 TYR A C 1
ATOM 2860 O O . TYR A 1 354 ? 8.577 0.560 -15.521 1.00 92.75 354 TYR A O 1
ATOM 2868 N N . CYS A 1 355 ? 8.253 -1.659 -15.714 1.00 89.81 355 CYS A N 1
ATOM 2869 C CA . CYS A 1 355 ? 8.811 -1.751 -17.067 1.00 89.81 355 CYS A CA 1
ATOM 2870 C C . CYS A 1 355 ? 8.025 -0.905 -18.071 1.00 89.81 355 CYS A C 1
ATOM 2872 O O . CYS A 1 355 ? 8.646 -0.220 -18.870 1.00 89.81 355 CYS A O 1
ATOM 2874 N N . VAL A 1 356 ? 6.690 -0.864 -17.981 1.00 91.44 356 VAL A N 1
ATOM 2875 C CA . VAL A 1 356 ? 5.869 -0.007 -18.858 1.00 91.44 356 VAL A CA 1
ATOM 2876 C C . VAL A 1 356 ? 6.277 1.467 -18.749 1.00 91.44 356 VAL A C 1
ATOM 2878 O O . VAL A 1 356 ? 6.383 2.158 -19.762 1.00 91.44 356 VAL A O 1
ATOM 2881 N N . LEU A 1 357 ? 6.545 1.953 -17.531 1.00 90.62 357 LEU A N 1
ATOM 2882 C CA . LEU A 1 357 ? 7.034 3.319 -17.333 1.00 90.62 357 LEU A CA 1
ATOM 2883 C C . LEU A 1 357 ? 8.471 3.489 -17.834 1.00 90.62 357 LEU A C 1
ATOM 2885 O O . LEU A 1 357 ? 8.759 4.468 -18.517 1.00 90.62 357 LEU A O 1
ATOM 2889 N N . ALA A 1 358 ? 9.360 2.545 -17.517 1.00 87.50 358 ALA A N 1
ATOM 2890 C CA . ALA A 1 358 ? 10.755 2.590 -17.947 1.00 87.50 358 ALA A CA 1
ATOM 2891 C C . ALA A 1 358 ? 10.872 2.622 -19.480 1.00 87.50 358 ALA A C 1
ATOM 2893 O O . ALA A 1 358 ? 11.605 3.448 -20.019 1.00 87.50 358 ALA A O 1
ATOM 2894 N N . ASP A 1 359 ? 10.077 1.815 -20.181 1.00 84.50 359 ASP A N 1
ATOM 2895 C CA . ASP A 1 359 ? 10.027 1.761 -21.643 1.00 84.50 359 ASP A CA 1
ATOM 2896 C C . ASP A 1 359 ? 9.525 3.078 -22.263 1.00 84.50 359 ASP A C 1
ATOM 2898 O O . ASP A 1 359 ? 9.793 3.341 -23.428 1.00 84.50 359 ASP A O 1
ATOM 2902 N N . CYS A 1 360 ? 8.836 3.946 -21.513 1.00 82.75 360 CYS A N 1
ATOM 2903 C CA . CYS A 1 360 ? 8.478 5.290 -21.984 1.00 82.75 360 CYS A CA 1
ATOM 2904 C C . CYS A 1 360 ? 9.592 6.329 -21.751 1.00 82.75 360 CYS A C 1
ATOM 2906 O O . CYS A 1 360 ? 9.602 7.354 -22.422 1.00 82.75 360 CYS A O 1
ATOM 2908 N N . TRP A 1 361 ? 10.497 6.091 -20.793 1.00 70.69 361 TRP A N 1
ATOM 2909 C CA . TRP A 1 361 ? 11.497 7.063 -20.312 1.00 70.69 361 TRP A CA 1
ATOM 2910 C C . TRP A 1 361 ? 12.903 6.830 -20.885 1.00 70.69 361 TRP A C 1
ATOM 2912 O O . TRP A 1 361 ? 13.770 7.690 -20.758 1.00 70.69 361 TRP A O 1
ATOM 2922 N N . ILE A 1 362 ? 13.151 5.658 -21.476 1.00 60.06 362 ILE A N 1
ATOM 2923 C CA . ILE A 1 362 ? 14.447 5.282 -22.069 1.00 60.06 362 ILE A CA 1
ATOM 2924 C C . ILE A 1 362 ? 14.733 6.038 -23.378 1.00 60.06 362 ILE A C 1
ATOM 2926 O O . ILE A 1 362 ? 15.891 6.147 -23.791 1.00 60.06 362 ILE A O 1
ATOM 2930 N N . TYR A 1 363 ? 13.698 6.557 -24.034 1.00 51.91 363 TYR A N 1
ATOM 2931 C CA . TYR A 1 363 ? 13.811 7.272 -25.300 1.00 51.91 363 TYR A CA 1
ATOM 2932 C C . TYR A 1 363 ? 13.931 8.754 -25.056 1.00 51.91 363 TYR A C 1
ATOM 2934 O O . TYR A 1 363 ? 14.774 9.366 -25.749 1.00 51.91 363 TYR A O 1
#